Protein AF-A0A8T9CEF3-F1 (afdb_monomer_lite)

Radius of gyration: 19.03 Å; chains: 1; bounding box: 67×40×54 Å

Sequence (267 aa):
MAIDPEIKPKRTAAFYQQLLQGSLGLPLTSDTSVEVPCQYPDAILVSIDFENGDKIEQCMKSGNMEKKLKIQAGVSILDTRDLSSSSSPPQETLKTYNIVLGHSSYKKHSERKFLFGKTEWLCGPAHLLNSIEKLVDRTRNIILVGHGLIKDHRVLKALGFDFKTSISGILDTQQMAYAILGKPEDRGSLRLKGVLEKLDCTFEGYHSAGNDANFTLRALLLLAVEDYSGHEESLDDGMKKRLENIKALGRSQLPIPVADVCDTELN

pLDDT: mean 85.22, std 15.97, range [29.39, 98.44]

Structure (mmCIF, N/CA/C/O backbone):
data_AF-A0A8T9CEF3-F1
#
_entry.id   AF-A0A8T9CEF3-F1
#
loop_
_atom_site.group_PDB
_atom_site.id
_atom_site.type_symbol
_atom_site.label_atom_id
_atom_site.label_alt_id
_atom_site.label_comp_id
_atom_site.label_asym_id
_atom_site.label_entity_id
_atom_site.label_seq_id
_atom_site.pdbx_PDB_ins_code
_atom_site.Cartn_x
_atom_site.Cartn_y
_atom_site.Cartn_z
_atom_site.occupancy
_atom_site.B_iso_or_equiv
_atom_site.auth_seq_id
_atom_site.auth_comp_id
_atom_site.auth_asym_id
_atom_site.auth_atom_id
_atom_site.pdbx_PDB_model_num
ATOM 1 N N . MET A 1 1 ? 18.877 -14.787 8.907 1.00 32.38 1 MET A N 1
ATOM 2 C CA . MET A 1 1 ? 19.585 -13.745 9.684 1.00 32.38 1 MET A CA 1
ATOM 3 C C . MET A 1 1 ? 18.615 -12.594 9.892 1.00 32.38 1 MET A C 1
ATOM 5 O O . MET A 1 1 ? 18.231 -11.972 8.913 1.00 32.38 1 MET A O 1
ATOM 9 N N . ALA A 1 2 ? 18.133 -12.380 11.117 1.00 30.47 2 ALA A N 1
ATOM 10 C CA . ALA A 1 2 ? 17.244 -11.258 11.412 1.00 30.47 2 ALA A CA 1
ATOM 11 C C . ALA A 1 2 ? 18.064 -9.960 11.411 1.00 30.47 2 ALA A C 1
ATOM 13 O O . ALA A 1 2 ? 19.081 -9.877 12.095 1.00 30.47 2 ALA A O 1
ATOM 14 N N . ILE A 1 3 ? 17.649 -8.981 10.609 1.00 33.06 3 ILE A N 1
ATOM 15 C CA . ILE A 1 3 ? 18.317 -7.681 10.511 1.00 33.06 3 ILE A CA 1
ATOM 16 C C . ILE A 1 3 ? 17.943 -6.856 11.746 1.00 33.06 3 ILE A C 1
ATOM 18 O O . ILE A 1 3 ? 16.769 -6.552 11.963 1.00 33.06 3 ILE A O 1
ATOM 22 N N . ASP A 1 4 ? 18.954 -6.498 12.535 1.00 29.39 4 ASP A N 1
ATOM 23 C CA . ASP A 1 4 ? 18.866 -5.542 13.636 1.00 29.39 4 ASP A CA 1
ATOM 24 C C . ASP A 1 4 ? 18.391 -4.166 13.108 1.00 29.39 4 ASP A C 1
ATOM 26 O O . ASP A 1 4 ? 18.995 -3.617 12.178 1.00 29.39 4 ASP A O 1
ATOM 30 N N . PRO A 1 5 ? 17.280 -3.605 13.618 1.00 39.94 5 PRO A N 1
ATOM 31 C CA . PRO A 1 5 ? 16.758 -2.324 13.158 1.00 39.94 5 PRO A CA 1
ATOM 32 C C . PRO A 1 5 ? 17.577 -1.100 13.606 1.00 39.94 5 PRO A C 1
ATOM 34 O O . PRO A 1 5 ? 17.302 -0.018 13.084 1.00 39.94 5 PRO A O 1
ATOM 37 N N . GLU A 1 6 ? 18.552 -1.226 14.515 1.00 34.50 6 GLU A N 1
ATOM 38 C CA . GLU A 1 6 ? 19.233 -0.061 15.114 1.00 34.50 6 GLU A CA 1
ATOM 39 C C . GLU A 1 6 ? 20.546 0.375 14.444 1.00 34.50 6 GLU A C 1
ATOM 41 O O . GLU A 1 6 ? 21.055 1.451 14.756 1.00 34.50 6 GLU A O 1
ATOM 46 N N . ILE A 1 7 ? 21.044 -0.344 13.434 1.00 37.94 7 ILE A N 1
ATOM 47 C CA . ILE A 1 7 ? 22.148 0.138 12.585 1.00 37.94 7 ILE A CA 1
ATOM 48 C C . ILE A 1 7 ? 21.800 -0.129 11.120 1.00 37.94 7 ILE A C 1
ATOM 50 O O . ILE A 1 7 ? 22.157 -1.157 10.551 1.00 37.94 7 ILE A O 1
ATOM 54 N N . LYS A 1 8 ? 21.088 0.805 10.478 1.00 41.56 8 LYS A N 1
ATOM 55 C CA . LYS A 1 8 ? 20.918 0.793 9.018 1.00 41.56 8 LYS A CA 1
ATOM 56 C C . LYS A 1 8 ? 21.721 1.940 8.403 1.00 41.56 8 LYS A C 1
ATOM 58 O O . LYS A 1 8 ? 21.465 3.091 8.763 1.00 41.56 8 LYS A O 1
ATOM 63 N N . PRO A 1 9 ? 22.654 1.682 7.463 1.00 41.19 9 PRO A N 1
ATOM 64 C CA . PRO A 1 9 ? 23.162 2.747 6.605 1.00 41.19 9 PRO A CA 1
ATOM 65 C C . PRO A 1 9 ? 21.972 3.463 5.953 1.00 41.19 9 PRO A C 1
ATOM 67 O O . PRO A 1 9 ? 20.940 2.836 5.691 1.00 41.19 9 PRO A O 1
ATOM 70 N N . LYS A 1 10 ? 22.088 4.779 5.724 1.00 52.09 10 LYS A N 1
ATOM 71 C CA . LYS A 1 10 ? 21.055 5.551 5.017 1.00 52.09 10 LYS A CA 1
ATOM 72 C C . LYS A 1 10 ? 20.740 4.832 3.704 1.00 52.09 10 LYS A C 1
ATOM 74 O O . LYS A 1 10 ? 21.577 4.801 2.806 1.00 52.09 10 LYS A O 1
ATOM 79 N N . ARG A 1 11 ? 19.555 4.224 3.620 1.00 69.44 11 ARG A N 1
ATOM 80 C CA . ARG A 1 11 ? 19.082 3.560 2.402 1.00 69.44 11 ARG A CA 1
ATOM 81 C C . ARG A 1 11 ? 19.006 4.610 1.298 1.00 69.44 11 ARG A C 1
ATOM 83 O O . ARG A 1 11 ? 18.448 5.685 1.511 1.00 69.44 11 ARG A O 1
ATOM 90 N N . THR A 1 12 ? 19.625 4.320 0.163 1.00 77.31 12 THR A N 1
ATOM 91 C CA . THR A 1 12 ? 19.671 5.217 -0.995 1.00 77.31 12 THR A CA 1
ATOM 92 C C . THR A 1 12 ? 18.391 5.086 -1.821 1.00 77.31 12 THR A C 1
ATOM 94 O O . THR A 1 12 ? 17.648 4.118 -1.669 1.00 77.31 12 THR A O 1
ATOM 97 N N . ALA A 1 13 ? 18.134 6.038 -2.722 1.00 78.94 13 ALA A N 1
ATOM 98 C CA . ALA A 1 13 ? 17.066 5.913 -3.720 1.00 78.94 13 ALA A CA 1
ATOM 99 C C . ALA A 1 13 ? 17.174 4.590 -4.505 1.00 78.94 13 ALA A C 1
ATOM 101 O O . ALA A 1 13 ? 16.193 3.859 -4.606 1.00 78.94 13 ALA A O 1
ATOM 102 N N . ALA A 1 14 ? 18.399 4.233 -4.913 1.00 81.94 14 ALA A N 1
ATOM 103 C CA . ALA A 1 14 ? 18.703 2.984 -5.608 1.00 81.94 14 ALA A CA 1
ATOM 104 C C . ALA A 1 14 ? 18.261 1.736 -4.823 1.00 81.94 14 ALA A C 1
ATOM 106 O O . ALA A 1 14 ? 17.690 0.819 -5.404 1.00 81.94 14 ALA A O 1
ATOM 107 N N . PHE A 1 15 ? 18.443 1.717 -3.495 1.00 83.56 15 PHE A N 1
ATOM 108 C CA . PHE A 1 15 ? 17.969 0.607 -2.659 1.00 83.56 15 PHE A CA 1
ATOM 109 C C . PHE A 1 15 ? 16.446 0.423 -2.759 1.00 83.56 15 PHE A C 1
ATOM 111 O O . PHE A 1 15 ? 15.962 -0.701 -2.872 1.00 83.56 15 PHE A O 1
ATOM 118 N N . TYR A 1 16 ? 15.678 1.516 -2.693 1.00 85.12 16 TYR A N 1
ATOM 119 C CA . TYR A 1 16 ? 14.215 1.445 -2.753 1.00 85.12 16 TYR A CA 1
ATOM 120 C C . TYR A 1 16 ? 13.710 1.081 -4.150 1.00 85.12 16 TYR A C 1
ATOM 122 O O . TYR A 1 16 ? 12.765 0.302 -4.251 1.00 85.12 16 TYR A O 1
ATOM 130 N N . GLN A 1 17 ? 14.356 1.591 -5.203 1.00 87.69 17 GLN A N 1
ATOM 131 C CA . GLN A 1 17 ? 14.066 1.206 -6.587 1.00 87.69 17 GLN A CA 1
ATOM 132 C C . GLN A 1 17 ? 14.286 -0.296 -6.786 1.00 87.69 17 GLN A C 1
ATOM 134 O O . GLN A 1 17 ? 13.362 -0.993 -7.183 1.00 87.69 17 GLN A O 1
ATOM 139 N N . GLN A 1 18 ? 15.442 -0.832 -6.388 1.00 87.25 18 GLN A N 1
ATOM 140 C CA . GLN A 1 18 ? 15.726 -2.268 -6.515 1.00 87.25 18 GLN A CA 1
ATOM 141 C C . GLN A 1 18 ? 14.763 -3.139 -5.713 1.00 87.25 18 GLN A C 1
ATOM 143 O O . GLN A 1 18 ? 14.333 -4.186 -6.193 1.00 87.25 18 GLN A O 1
ATOM 148 N N . LEU A 1 19 ? 14.402 -2.716 -4.496 1.00 89.62 19 LEU A N 1
ATOM 149 C CA . LEU A 1 19 ? 13.419 -3.436 -3.694 1.00 89.62 19 LEU A CA 1
ATOM 150 C C . LEU A 1 19 ? 12.046 -3.450 -4.381 1.00 89.62 19 LEU A C 1
ATOM 152 O O . LEU A 1 19 ? 11.404 -4.497 -4.409 1.00 89.62 19 LEU A O 1
ATOM 156 N N . LEU A 1 20 ? 11.610 -2.320 -4.947 1.00 91.69 20 LEU A N 1
ATOM 157 C CA . LEU A 1 20 ? 10.361 -2.240 -5.704 1.00 91.69 20 LEU A CA 1
ATOM 158 C C . LEU A 1 20 ? 10.406 -3.149 -6.936 1.00 91.69 20 LEU A C 1
ATOM 160 O O . LEU A 1 20 ? 9.556 -4.029 -7.061 1.00 91.69 20 LEU A O 1
ATOM 164 N N . GLN A 1 21 ? 11.419 -2.987 -7.786 1.00 91.31 21 GLN A N 1
ATOM 165 C CA . GLN A 1 21 ? 11.606 -3.762 -9.014 1.00 91.31 21 GLN A CA 1
ATOM 1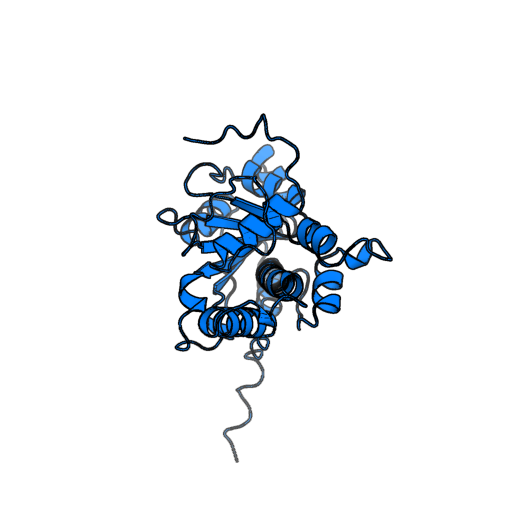66 C C . GLN A 1 21 ? 11.647 -5.266 -8.715 1.00 91.31 21 GLN A C 1
ATOM 168 O O . GLN A 1 21 ? 10.846 -6.029 -9.254 1.00 91.31 21 GLN A O 1
ATOM 173 N N . GLY A 1 22 ? 12.485 -5.682 -7.760 1.00 90.19 22 GLY A N 1
ATOM 174 C CA . GLY A 1 22 ? 12.599 -7.076 -7.335 1.00 90.19 22 GLY A CA 1
ATOM 175 C C . GLY A 1 22 ? 11.304 -7.637 -6.744 1.00 90.19 22 GLY A C 1
ATOM 176 O O . GLY A 1 22 ? 10.925 -8.758 -7.074 1.00 90.19 22 GLY A O 1
ATOM 177 N N . SER A 1 23 ? 10.583 -6.859 -5.926 1.00 92.25 23 SER A N 1
ATOM 178 C CA . SER A 1 23 ? 9.296 -7.294 -5.357 1.00 92.25 23 SER A CA 1
ATOM 179 C C . SER A 1 23 ? 8.204 -7.453 -6.413 1.00 92.25 23 SER A C 1
ATOM 181 O O . SER A 1 23 ? 7.333 -8.306 -6.275 1.00 92.25 23 SER A O 1
ATOM 183 N N . LEU A 1 24 ? 8.265 -6.663 -7.485 1.00 92.94 24 LEU A N 1
ATOM 184 C CA . LEU A 1 24 ? 7.347 -6.754 -8.611 1.00 92.94 24 LEU A CA 1
ATOM 185 C C . LEU A 1 24 ? 7.803 -7.771 -9.654 1.00 92.94 24 LEU A C 1
ATOM 187 O O . LEU A 1 24 ? 7.051 -8.004 -10.593 1.00 92.94 24 LEU A O 1
ATOM 191 N N . GLY A 1 25 ? 8.969 -8.406 -9.510 1.00 90.62 25 GLY A N 1
ATOM 192 C CA . GLY A 1 25 ? 9.518 -9.321 -10.513 1.00 90.62 25 GLY A CA 1
ATOM 193 C C . GLY A 1 25 ? 9.890 -8.622 -11.824 1.00 90.62 25 GLY A C 1
ATOM 194 O O . GLY A 1 25 ? 9.696 -9.199 -12.890 1.00 90.62 25 GLY A O 1
ATOM 195 N N . LEU A 1 26 ? 10.351 -7.372 -11.747 1.00 89.75 26 LEU A N 1
ATOM 196 C CA . LEU A 1 26 ? 10.869 -6.593 -12.872 1.00 89.75 26 LEU A CA 1
ATOM 197 C C . LEU A 1 26 ? 12.414 -6.583 -12.846 1.00 89.75 26 LEU A C 1
ATOM 199 O O . LEU A 1 26 ? 13.006 -6.663 -11.763 1.00 89.75 26 LEU A O 1
ATOM 203 N N . PRO A 1 27 ? 13.091 -6.494 -14.007 1.00 88.56 27 PRO A N 1
ATOM 204 C CA . PRO A 1 27 ? 14.553 -6.512 -14.080 1.00 88.56 27 PRO A CA 1
ATOM 205 C C . PRO A 1 27 ? 15.154 -5.199 -13.579 1.00 88.56 27 PRO A C 1
ATOM 207 O O . PRO A 1 27 ? 14.594 -4.137 -13.816 1.00 88.56 27 PRO A O 1
ATOM 210 N N . LEU A 1 28 ? 16.316 -5.240 -12.931 1.00 86.00 28 LEU A N 1
ATOM 211 C CA . LEU A 1 28 ? 16.925 -4.026 -12.385 1.00 86.00 28 LEU A CA 1
ATOM 212 C C . LEU A 1 28 ? 17.284 -3.021 -13.493 1.00 86.00 28 LEU A C 1
ATOM 214 O O . LEU A 1 28 ? 17.913 -3.393 -14.480 1.00 86.00 28 LEU A O 1
ATOM 218 N N . THR A 1 29 ? 16.926 -1.745 -13.320 1.00 77.12 29 THR A N 1
ATOM 219 C CA . THR A 1 29 ? 17.253 -0.679 -14.296 1.00 77.12 29 THR A CA 1
ATOM 220 C C . THR A 1 29 ? 18.658 -0.100 -14.124 1.00 77.12 29 THR A C 1
ATOM 222 O O . THR A 1 29 ? 19.129 0.637 -14.986 1.00 77.12 29 THR A O 1
ATOM 225 N N . SER A 1 30 ? 19.348 -0.413 -13.022 1.00 67.88 30 SER A N 1
ATOM 226 C CA . SER A 1 30 ? 20.682 0.114 -12.722 1.00 67.88 30 SER A CA 1
ATOM 227 C C . SER A 1 30 ? 21.675 -0.992 -12.367 1.00 67.88 30 SER A C 1
ATOM 229 O O . SER A 1 30 ? 21.434 -1.795 -11.464 1.00 67.88 30 SER A O 1
ATOM 231 N N . ASP A 1 31 ? 22.830 -0.979 -13.039 1.00 58.09 31 ASP A N 1
ATOM 232 C CA . ASP A 1 31 ? 24.019 -1.743 -12.651 1.00 58.09 31 ASP A CA 1
ATOM 233 C C . ASP A 1 31 ? 24.582 -1.129 -11.371 1.00 58.09 31 ASP A C 1
ATOM 235 O O . ASP A 1 31 ? 25.357 -0.170 -11.384 1.00 58.09 31 ASP A O 1
ATOM 239 N N . THR A 1 32 ? 24.157 -1.635 -10.223 1.00 55.62 32 THR A N 1
ATOM 240 C CA . THR A 1 32 ? 24.739 -1.218 -8.951 1.00 55.62 32 THR A CA 1
ATOM 241 C C . THR A 1 32 ? 25.189 -2.442 -8.185 1.00 55.62 32 THR A C 1
ATOM 243 O O . THR A 1 32 ? 24.462 -3.416 -8.030 1.00 55.62 32 THR A O 1
ATOM 246 N N . SER A 1 33 ? 26.408 -2.370 -7.657 1.00 52.97 33 SER A N 1
ATOM 247 C CA . SER A 1 33 ? 27.037 -3.397 -6.823 1.00 52.97 33 SER A CA 1
ATOM 248 C C . SER A 1 33 ? 26.385 -3.546 -5.441 1.00 52.97 33 SER A C 1
ATOM 250 O O . SER A 1 33 ? 26.994 -4.098 -4.525 1.00 52.97 33 SER A O 1
ATOM 252 N N . VAL A 1 34 ? 25.197 -2.969 -5.238 1.00 55.59 34 VAL A N 1
ATOM 253 C CA . VAL A 1 34 ? 24.447 -3.100 -3.996 1.00 55.59 34 VAL A CA 1
ATOM 254 C C . VAL A 1 34 ? 23.631 -4.372 -4.133 1.00 55.59 34 VAL A C 1
ATOM 256 O O . VAL A 1 34 ? 22.634 -4.398 -4.843 1.00 55.59 34 VAL A O 1
ATOM 259 N N . GLU A 1 35 ? 24.064 -5.435 -3.460 1.00 50.53 35 GLU A N 1
ATOM 260 C CA . GLU A 1 35 ? 23.281 -6.661 -3.315 1.00 50.53 35 GLU A CA 1
ATOM 261 C C . GLU A 1 35 ? 22.019 -6.364 -2.488 1.00 50.53 35 GLU A C 1
ATOM 263 O O . GLU A 1 35 ? 21.952 -6.601 -1.280 1.00 50.53 35 GLU A O 1
ATOM 268 N N . VAL A 1 36 ? 20.990 -5.802 -3.119 1.00 56.16 36 VAL A N 1
ATOM 269 C CA . VAL A 1 36 ? 19.628 -5.963 -2.618 1.00 56.16 36 VAL A CA 1
ATOM 270 C C . VAL A 1 36 ? 19.205 -7.372 -3.006 1.00 56.16 36 VAL A C 1
ATOM 272 O O . VAL A 1 36 ? 19.451 -7.783 -4.141 1.00 56.16 36 VAL A O 1
ATOM 275 N N . PRO A 1 37 ? 18.5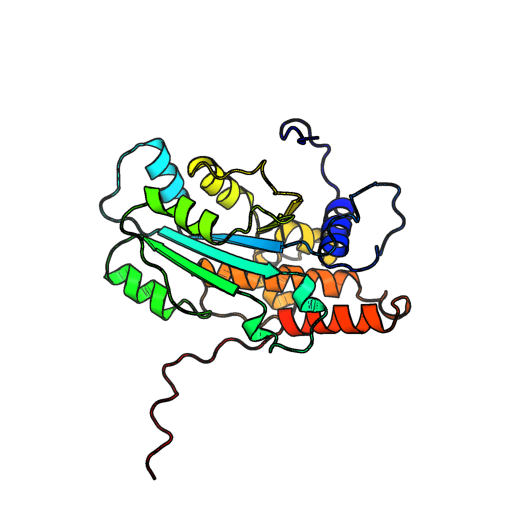74 -8.143 -2.107 1.00 51.69 37 PRO A N 1
ATOM 276 C CA . PRO A 1 37 ? 18.010 -9.416 -2.495 1.00 51.69 37 PRO A CA 1
ATOM 277 C C . PRO A 1 37 ? 16.983 -9.173 -3.607 1.00 51.69 37 PRO A C 1
ATOM 279 O O . PRO A 1 37 ? 15.835 -8.826 -3.343 1.00 51.69 37 PRO A O 1
ATOM 282 N N . CYS A 1 38 ? 17.363 -9.449 -4.852 1.00 52.03 38 CYS A N 1
ATOM 283 C CA . CYS A 1 38 ? 16.482 -9.757 -5.980 1.00 52.03 38 CYS A CA 1
ATOM 284 C C . CYS A 1 38 ? 15.650 -11.041 -5.724 1.00 52.03 38 CYS A C 1
ATOM 286 O O . CYS A 1 38 ? 15.201 -11.709 -6.646 1.00 52.03 38 CYS A O 1
ATOM 288 N N . GLN A 1 39 ? 15.468 -11.403 -4.448 1.00 62.25 39 GLN A N 1
ATOM 289 C CA . GLN A 1 39 ? 15.063 -12.703 -3.920 1.00 62.25 39 GLN A CA 1
ATOM 290 C C . GLN A 1 39 ? 13.619 -12.700 -3.416 1.00 62.25 39 GLN A C 1
ATOM 292 O O . GLN A 1 39 ? 13.203 -13.640 -2.741 1.00 62.25 39 GLN A O 1
ATOM 297 N N . TYR A 1 40 ? 12.844 -11.661 -3.735 1.00 71.81 40 TYR A N 1
ATOM 298 C CA . TYR A 1 40 ? 11.416 -11.629 -3.428 1.00 71.81 40 TYR A CA 1
ATOM 299 C C . TYR A 1 40 ? 10.515 -11.647 -4.673 1.00 71.81 40 TYR A C 1
ATOM 301 O O . TYR A 1 40 ? 9.484 -10.967 -4.637 1.00 71.81 40 TYR A O 1
ATOM 309 N N . PRO A 1 41 ? 10.833 -12.412 -5.751 1.00 67.75 41 PRO A N 1
ATOM 310 C CA . PRO A 1 41 ? 9.774 -12.758 -6.684 1.00 67.75 41 PRO A CA 1
ATOM 311 C C . PRO A 1 41 ? 8.698 -13.479 -5.861 1.00 67.75 41 PRO A C 1
ATOM 313 O O . PRO A 1 41 ? 9.012 -14.267 -4.967 1.00 67.75 41 PRO A O 1
ATOM 316 N N . ASP A 1 42 ? 7.438 -13.128 -6.084 1.00 85.19 42 ASP A N 1
ATOM 317 C CA . ASP A 1 42 ? 6.293 -13.613 -5.308 1.00 85.19 42 ASP A CA 1
ATOM 318 C C . ASP A 1 42 ? 6.183 -13.025 -3.889 1.00 85.19 42 ASP A C 1
ATOM 320 O O . ASP A 1 42 ? 5.701 -13.685 -2.960 1.00 85.19 42 ASP A O 1
ATOM 324 N N . ALA A 1 43 ? 6.596 -11.773 -3.688 1.00 92.88 43 ALA A N 1
ATOM 325 C CA . ALA A 1 43 ? 6.249 -11.032 -2.479 1.00 92.88 43 ALA A CA 1
ATOM 326 C C . ALA A 1 43 ? 4.742 -10.725 -2.399 1.00 92.88 43 ALA A C 1
ATOM 328 O O . ALA A 1 43 ? 4.042 -10.649 -3.414 1.00 92.88 43 ALA A O 1
ATOM 329 N N . ILE A 1 44 ? 4.261 -10.464 -1.186 1.00 95.81 44 ILE A N 1
ATOM 330 C CA . ILE A 1 44 ? 2.981 -9.795 -0.953 1.00 95.81 44 ILE A CA 1
ATOM 331 C C . ILE A 1 44 ? 3.273 -8.344 -0.576 1.00 95.81 44 ILE A C 1
ATOM 333 O O . ILE A 1 44 ? 4.002 -8.079 0.384 1.00 95.81 44 ILE A O 1
ATOM 337 N N . LEU A 1 45 ? 2.698 -7.400 -1.317 1.00 97.62 45 LEU A N 1
ATOM 338 C CA . LEU A 1 45 ? 2.746 -5.988 -0.951 1.00 97.62 45 LEU A CA 1
ATOM 339 C C . LEU A 1 45 ? 1.561 -5.689 -0.038 1.00 97.62 45 LEU A C 1
ATOM 341 O O . LEU A 1 45 ? 0.415 -5.950 -0.407 1.00 97.62 45 LEU A O 1
ATOM 345 N N . VAL A 1 46 ? 1.831 -5.139 1.142 1.00 98.06 46 VAL A N 1
ATOM 346 C CA . VAL A 1 46 ? 0.804 -4.806 2.134 1.00 98.06 46 VAL A CA 1
ATOM 347 C C . VAL A 1 46 ? 0.919 -3.330 2.473 1.00 98.06 46 VAL A C 1
ATOM 349 O O . VAL A 1 46 ? 1.876 -2.915 3.126 1.00 98.06 46 VAL A O 1
ATOM 352 N N . SER A 1 47 ? -0.060 -2.534 2.049 1.00 98.31 47 SER A N 1
ATOM 353 C CA . SER A 1 47 ? -0.188 -1.153 2.498 1.00 98.31 47 SER A CA 1
ATOM 354 C C . SER A 1 47 ? -1.096 -1.045 3.706 1.00 98.31 47 SER A C 1
ATOM 356 O O . SER A 1 47 ? -2.172 -1.640 3.719 1.00 98.31 47 SER A O 1
ATOM 358 N N . ILE A 1 48 ? -0.650 -0.291 4.710 1.00 97.62 48 ILE A N 1
ATOM 359 C CA . ILE A 1 48 ? -1.419 -0.001 5.918 1.00 97.62 48 ILE A CA 1
ATOM 360 C C . ILE A 1 48 ? -1.428 1.509 6.128 1.00 97.62 48 ILE A C 1
ATOM 362 O O . ILE A 1 48 ? -0.366 2.130 6.137 1.00 97.62 48 ILE A O 1
ATOM 366 N N . ASP A 1 49 ? -2.615 2.069 6.330 1.00 97.44 49 ASP A N 1
ATOM 367 C CA . ASP A 1 49 ? -2.826 3.486 6.629 1.00 97.44 49 ASP A CA 1
ATOM 368 C C . ASP A 1 49 ? -3.741 3.631 7.852 1.00 97.44 49 ASP A C 1
ATOM 370 O O . ASP A 1 49 ? -4.584 2.760 8.110 1.00 97.44 49 ASP A O 1
ATOM 374 N N . PHE A 1 50 ? -3.573 4.706 8.626 1.00 96.19 50 PHE A N 1
ATOM 375 C CA . PHE A 1 50 ? -4.412 4.989 9.786 1.00 96.19 50 PHE A CA 1
ATOM 376 C C . PHE A 1 50 ? -4.979 6.404 9.772 1.00 96.19 50 PHE A C 1
ATOM 378 O O . PHE A 1 50 ? -4.264 7.405 9.774 1.00 96.19 50 PHE A O 1
ATOM 385 N N . GLU A 1 51 ? -6.284 6.485 9.999 1.00 94.69 51 GLU A N 1
ATOM 386 C CA . GLU A 1 51 ? -6.966 7.731 10.318 1.00 94.69 51 GLU A CA 1
ATOM 387 C C . GLU A 1 51 ? -7.104 7.884 11.838 1.00 94.69 51 GLU A C 1
ATOM 389 O O . GLU A 1 51 ? -7.619 7.001 12.535 1.00 94.69 51 GLU A O 1
ATOM 394 N N . ASN A 1 52 ? -6.686 9.045 12.358 1.00 92.19 52 ASN A N 1
ATOM 395 C CA . ASN A 1 52 ? -6.576 9.346 13.797 1.00 92.19 52 ASN A CA 1
ATOM 396 C C . ASN A 1 52 ? -5.639 8.388 14.571 1.00 92.19 52 ASN A C 1
ATOM 398 O O . ASN A 1 52 ? -5.931 7.988 15.704 1.00 92.19 52 ASN A O 1
ATOM 402 N N . GLY A 1 53 ? -4.512 8.001 13.966 1.00 88.56 53 GLY A N 1
ATOM 403 C CA . GLY A 1 53 ? -3.540 7.085 14.575 1.00 88.56 53 GLY A CA 1
ATOM 404 C C . GLY A 1 53 ? -2.941 7.564 15.907 1.00 88.56 53 GLY A C 1
ATOM 405 O O . GLY A 1 53 ? -2.634 6.759 16.784 1.00 88.56 53 GLY A O 1
ATOM 406 N N . ASP A 1 54 ? -2.857 8.874 16.120 1.00 89.94 54 ASP A N 1
ATOM 407 C CA . ASP A 1 54 ? -2.443 9.490 17.384 1.00 89.94 54 ASP A CA 1
ATOM 408 C C . ASP A 1 54 ? -3.323 9.058 18.570 1.00 89.94 54 ASP A C 1
ATOM 410 O O . ASP A 1 54 ? -2.810 8.773 19.656 1.00 89.94 54 ASP A O 1
ATOM 414 N N . LYS A 1 55 ? -4.634 8.910 18.345 1.00 88.81 55 LYS A N 1
ATOM 415 C CA . LYS A 1 55 ? -5.566 8.407 19.365 1.00 88.81 55 LYS A CA 1
ATOM 416 C C . LYS A 1 55 ? -5.330 6.935 19.676 1.00 88.81 55 LYS A C 1
ATOM 418 O O . LYS A 1 55 ? -5.458 6.533 20.828 1.00 88.81 55 LYS A O 1
ATOM 423 N N . ILE A 1 56 ? -4.952 6.137 18.674 1.00 86.81 56 ILE A N 1
ATOM 424 C CA . ILE A 1 56 ? -4.579 4.728 18.868 1.00 86.81 56 ILE A CA 1
ATOM 425 C C . ILE A 1 56 ? -3.355 4.653 19.780 1.00 86.81 56 ILE A C 1
ATOM 427 O O . ILE A 1 56 ? -3.380 3.949 20.791 1.00 86.81 56 ILE A O 1
ATOM 431 N N . GLU A 1 57 ? -2.309 5.422 19.463 1.00 87.81 57 GLU A N 1
ATOM 432 C CA . GLU A 1 57 ? -1.095 5.474 20.277 1.00 87.81 57 GLU A CA 1
ATOM 433 C C . GLU A 1 57 ? -1.395 5.889 21.724 1.00 87.81 57 GLU A C 1
ATOM 435 O O . GLU A 1 57 ? -0.861 5.295 22.664 1.00 87.81 57 GLU A O 1
ATOM 440 N N . GLN A 1 58 ? -2.243 6.901 21.920 1.00 87.25 58 GLN A N 1
ATOM 441 C CA . GLN A 1 58 ? -2.622 7.375 23.249 1.00 87.25 58 GLN A CA 1
ATOM 442 C C . GLN A 1 58 ? -3.428 6.329 24.031 1.00 87.25 58 GLN A C 1
ATOM 444 O O . GLN A 1 58 ? -3.162 6.121 25.220 1.00 87.25 58 GLN A O 1
ATOM 449 N N . CYS A 1 59 ? -4.378 5.648 23.385 1.00 85.00 59 CYS A N 1
ATOM 450 C CA . CYS A 1 59 ? -5.155 4.581 24.013 1.00 85.00 59 CYS A CA 1
ATOM 451 C C . CYS A 1 59 ? -4.264 3.423 24.465 1.00 85.00 59 CYS A C 1
ATOM 453 O O . CYS A 1 59 ? -4.403 2.965 25.598 1.00 85.00 59 CYS A O 1
ATOM 455 N N . MET A 1 60 ? -3.311 3.000 23.629 1.00 84.12 60 MET A N 1
ATOM 456 C CA . MET A 1 60 ? -2.398 1.910 23.986 1.00 84.12 60 MET A CA 1
ATOM 457 C C . MET A 1 60 ? -1.422 2.295 25.105 1.00 84.12 60 MET A C 1
ATOM 459 O O . MET A 1 60 ? -1.100 1.458 25.943 1.00 84.12 60 MET A O 1
ATOM 463 N N . LYS A 1 61 ? -0.983 3.560 25.175 1.00 84.06 61 LYS A N 1
ATOM 464 C CA . LYS A 1 61 ? -0.064 4.032 26.230 1.00 84.06 61 LYS A CA 1
ATOM 465 C C . LYS A 1 61 ? -0.749 4.263 27.578 1.00 84.06 61 LYS A C 1
ATOM 467 O O . LYS A 1 61 ? -0.151 4.002 28.614 1.00 84.06 61 LYS A O 1
ATOM 472 N N . SER A 1 62 ? -1.965 4.808 27.574 1.00 82.25 62 SER A N 1
ATOM 473 C CA . SER A 1 62 ? -2.646 5.233 28.807 1.00 82.25 62 SER A CA 1
ATOM 474 C C . SER A 1 62 ? -3.558 4.168 29.416 1.00 82.25 62 SER A C 1
ATOM 476 O O . SER A 1 62 ? -3.976 4.329 30.560 1.00 82.25 62 SER A O 1
ATOM 478 N N . GLY A 1 63 ? -3.927 3.128 28.656 1.00 73.38 63 GLY A N 1
ATOM 479 C CA . GLY A 1 63 ? -4.941 2.143 29.054 1.00 73.38 63 GLY A CA 1
ATOM 480 C C . GLY A 1 63 ? -6.355 2.724 29.203 1.00 73.38 63 GLY A C 1
ATOM 481 O O . GLY A 1 63 ? -7.302 1.986 29.465 1.00 73.38 63 GLY A O 1
ATOM 482 N N . ASN A 1 64 ? -6.516 4.038 29.010 1.00 70.12 64 ASN A N 1
ATOM 483 C CA . ASN A 1 64 ? -7.768 4.755 29.161 1.00 70.12 64 ASN A CA 1
ATOM 484 C C . ASN A 1 64 ? -8.400 5.004 27.792 1.00 70.12 64 ASN A C 1
ATOM 486 O O . ASN A 1 64 ? -7.797 5.560 26.873 1.00 70.12 64 ASN A O 1
ATOM 490 N N . MET A 1 65 ? -9.658 4.596 27.674 1.00 66.62 65 MET A N 1
ATOM 491 C CA . MET A 1 65 ? -10.456 4.762 26.467 1.00 66.62 65 MET A CA 1
ATOM 492 C C . MET A 1 65 ? -11.177 6.104 26.507 1.00 66.62 65 MET A C 1
ATOM 494 O O . MET A 1 65 ? -12.004 6.353 27.389 1.00 66.62 65 MET A O 1
ATOM 498 N N . GLU A 1 66 ? -10.905 6.970 25.532 1.00 68.00 66 GLU A N 1
ATOM 499 C CA . GLU A 1 66 ? -11.725 8.162 25.353 1.00 68.00 66 GLU A CA 1
ATOM 500 C C . GLU A 1 66 ? -13.165 7.770 25.004 1.00 68.00 66 GLU A C 1
ATOM 502 O O . GLU A 1 66 ? -13.425 6.897 24.176 1.00 68.00 66 GLU A O 1
ATOM 507 N N . LYS A 1 67 ? -14.138 8.490 25.571 1.00 64.31 67 LYS A N 1
ATOM 508 C CA . LYS A 1 67 ? -15.566 8.249 25.307 1.00 64.31 67 LYS A CA 1
ATOM 509 C C . LYS A 1 67 ? -15.969 8.476 23.841 1.00 64.31 67 LYS A C 1
ATOM 511 O O . LYS A 1 67 ? -17.086 8.125 23.478 1.00 64.31 67 LYS A O 1
ATOM 516 N N . LYS A 1 68 ? -15.120 9.080 22.995 1.00 72.19 68 LYS A N 1
ATOM 517 C CA . LYS A 1 68 ? -15.415 9.430 21.589 1.00 72.19 68 LYS A CA 1
ATOM 518 C C . LYS A 1 68 ? -14.284 9.041 20.630 1.00 72.19 68 LYS A C 1
ATOM 520 O O . LYS A 1 68 ? -13.834 9.860 19.829 1.00 72.19 68 LYS A O 1
ATOM 525 N N . LEU A 1 69 ? -13.852 7.785 20.686 1.00 83.31 69 LEU A N 1
ATOM 526 C CA . LEU A 1 69 ? -12.889 7.269 19.719 1.00 83.31 69 LEU A CA 1
ATOM 527 C C . LEU A 1 69 ? -13.474 7.271 18.303 1.00 83.31 69 LEU A C 1
ATOM 529 O O . LEU A 1 69 ? -14.644 6.956 18.081 1.00 83.31 69 LEU A O 1
ATOM 533 N N . LYS A 1 70 ? -12.637 7.684 17.359 1.00 90.50 70 LYS A N 1
ATOM 534 C CA . LYS A 1 70 ? -12.850 7.589 15.918 1.00 90.50 70 LYS A CA 1
ATOM 535 C C . LYS A 1 70 ? -11.519 7.135 15.362 1.00 90.50 70 LYS A C 1
ATOM 537 O O . LYS A 1 70 ? -10.597 7.939 15.309 1.00 90.50 70 LYS A O 1
ATOM 542 N N . ILE A 1 71 ? -11.410 5.846 15.103 1.00 92.19 71 ILE A N 1
ATOM 543 C CA . ILE A 1 71 ? -10.194 5.186 14.653 1.00 92.19 71 ILE A CA 1
ATOM 544 C C . ILE A 1 71 ? -10.563 4.397 13.411 1.00 92.19 71 ILE A C 1
ATOM 546 O O . ILE A 1 71 ? -11.603 3.731 13.382 1.00 92.19 71 ILE A O 1
ATOM 550 N N . GLN A 1 72 ? -9.705 4.458 12.407 1.00 95.06 72 GLN A N 1
ATOM 551 C CA . GLN A 1 72 ? -9.866 3.667 11.204 1.00 95.06 72 GLN A CA 1
ATOM 552 C C . GLN A 1 72 ? -8.488 3.208 10.731 1.00 95.06 72 GLN A C 1
ATOM 554 O O . GLN A 1 72 ? -7.538 3.986 10.746 1.00 95.06 72 GLN A O 1
ATOM 559 N N . ALA A 1 73 ? -8.385 1.933 10.372 1.00 96.94 73 ALA A N 1
ATOM 560 C CA . ALA A 1 73 ? -7.203 1.334 9.775 1.00 96.94 73 ALA A CA 1
ATOM 561 C C . ALA A 1 73 ? -7.578 0.787 8.401 1.00 96.94 73 ALA A C 1
ATOM 563 O O . ALA A 1 73 ? -8.577 0.077 8.254 1.00 96.94 73 ALA A O 1
ATOM 564 N N . GLY A 1 74 ? -6.788 1.138 7.402 1.00 98.00 74 GLY A N 1
ATOM 565 C CA . GLY A 1 74 ? -6.887 0.605 6.060 1.00 98.00 74 GLY A CA 1
ATOM 566 C C . GLY A 1 74 ? -5.815 -0.429 5.835 1.00 98.00 74 GLY A C 1
ATOM 567 O O . GLY A 1 74 ? -4.681 -0.229 6.260 1.00 98.00 74 GLY A O 1
ATOM 568 N N . VAL A 1 75 ? -6.164 -1.510 5.150 1.00 98.44 75 VAL A N 1
ATOM 569 C CA . VAL A 1 75 ? -5.189 -2.494 4.684 1.00 98.44 75 VAL A CA 1
ATOM 570 C C . VAL A 1 75 ? -5.472 -2.775 3.220 1.00 98.44 75 VAL A C 1
ATOM 572 O O . VAL A 1 75 ? -6.594 -3.133 2.877 1.00 98.44 75 VAL A O 1
ATOM 575 N N . SER A 1 76 ? -4.477 -2.626 2.353 1.00 98.25 76 SER A N 1
ATOM 576 C CA . SER A 1 76 ? -4.578 -3.014 0.947 1.00 98.25 76 SER A CA 1
ATOM 577 C C . SER A 1 76 ? -3.469 -3.991 0.597 1.00 98.25 76 SER A C 1
ATOM 579 O O . SER A 1 76 ? -2.328 -3.798 1.011 1.00 98.25 76 SER A O 1
ATOM 581 N N . ILE A 1 77 ? -3.804 -5.052 -0.132 1.00 98.12 77 ILE A N 1
ATOM 582 C CA . ILE A 1 77 ? -2.930 -6.204 -0.350 1.00 98.12 77 ILE A CA 1
ATOM 583 C C . ILE A 1 77 ? -2.864 -6.535 -1.837 1.00 98.12 77 ILE A C 1
ATOM 585 O O . ILE A 1 77 ? -3.900 -6.629 -2.499 1.00 98.12 77 ILE A O 1
ATOM 589 N N . LEU A 1 78 ? -1.645 -6.760 -2.327 1.00 96.81 78 LEU A N 1
ATOM 590 C CA . LEU A 1 78 ? -1.355 -7.305 -3.651 1.00 96.81 78 LEU A CA 1
ATOM 591 C C . LEU A 1 78 ? -0.482 -8.556 -3.514 1.00 96.81 78 LEU A C 1
ATOM 593 O O . LEU A 1 78 ? 0.629 -8.464 -2.990 1.00 96.81 78 LEU A O 1
ATOM 597 N N . ASP A 1 79 ? -0.936 -9.699 -4.032 1.00 94.75 79 ASP A N 1
ATOM 598 C CA . ASP A 1 79 ? -0.045 -10.834 -4.297 1.00 94.75 79 ASP A CA 1
ATOM 599 C C . ASP A 1 79 ? 0.592 -10.634 -5.677 1.00 94.75 79 ASP A C 1
ATOM 601 O O . ASP A 1 79 ? -0.090 -10.569 -6.698 1.00 94.75 79 ASP A O 1
ATOM 605 N N . THR A 1 80 ? 1.915 -10.498 -5.725 1.00 93.88 80 THR A N 1
ATOM 606 C CA . THR A 1 80 ? 2.626 -10.142 -6.968 1.00 93.88 80 THR A CA 1
ATOM 607 C C . THR A 1 80 ? 2.622 -11.259 -8.015 1.00 93.88 80 THR A C 1
ATOM 609 O O . THR A 1 80 ? 2.945 -11.012 -9.182 1.00 93.88 80 THR A O 1
ATOM 612 N N . ARG A 1 81 ? 2.191 -12.469 -7.637 1.00 90.69 81 ARG A N 1
ATOM 613 C CA . ARG A 1 81 ? 1.916 -13.572 -8.570 1.00 90.69 81 ARG A CA 1
ATOM 614 C C . ARG A 1 81 ? 0.731 -13.271 -9.484 1.00 90.69 81 ARG A C 1
ATOM 616 O O . ARG A 1 81 ? 0.754 -13.657 -10.653 1.00 90.69 81 ARG A O 1
ATOM 623 N N . ASP A 1 82 ? -0.244 -12.509 -8.993 1.00 91.00 82 ASP A N 1
ATOM 624 C CA . ASP A 1 82 ? -1.452 -12.162 -9.746 1.00 91.00 82 ASP A CA 1
ATOM 625 C C . ASP A 1 82 ? -1.155 -11.171 -10.889 1.00 91.00 82 ASP A C 1
ATOM 627 O O . ASP A 1 82 ? -1.953 -11.011 -11.808 1.00 91.00 82 ASP A O 1
ATOM 631 N N . LEU A 1 83 ? 0.037 -10.556 -10.898 1.00 89.31 83 LEU A N 1
ATOM 632 C CA . LEU A 1 83 ? 0.515 -9.703 -11.996 1.00 89.31 83 LEU A CA 1
ATOM 633 C C . LEU A 1 83 ? 0.854 -10.496 -13.269 1.00 89.31 83 LEU A C 1
ATOM 635 O O . LEU A 1 83 ? 0.935 -9.919 -14.354 1.00 89.31 83 LEU A O 1
ATOM 639 N N . SER A 1 84 ? 1.070 -11.810 -13.149 1.00 80.81 84 SER A N 1
ATOM 640 C CA . SER A 1 84 ? 1.330 -12.701 -14.289 1.00 80.81 84 SER A CA 1
ATOM 641 C C . SER A 1 84 ? 0.042 -13.253 -14.907 1.00 80.81 84 SER A C 1
ATOM 643 O O . SER A 1 84 ? 0.040 -13.659 -16.070 1.00 80.81 84 SER A O 1
ATOM 645 N N . SER A 1 85 ? -1.047 -13.301 -14.137 1.00 68.31 85 SER A N 1
ATOM 646 C CA . SER A 1 85 ? -2.310 -13.912 -14.544 1.00 68.31 85 SER A CA 1
ATOM 647 C C . SER A 1 85 ? -3.258 -12.881 -15.146 1.00 68.31 85 SER A C 1
ATOM 649 O O . SER A 1 85 ? -3.664 -11.937 -14.481 1.00 68.31 85 SER A O 1
ATOM 651 N N . SER A 1 86 ? -3.695 -13.100 -16.384 1.00 62.78 86 SER A N 1
ATOM 652 C CA . SER A 1 86 ? -4.755 -12.306 -17.021 1.00 62.78 86 SER A CA 1
ATOM 653 C C . SER A 1 86 ? -6.169 -12.774 -16.644 1.00 62.78 86 SER A C 1
ATOM 655 O O . SER A 1 86 ? -7.112 -12.517 -17.385 1.00 62.78 86 SER A O 1
ATOM 657 N N . SER A 1 87 ? -6.321 -13.549 -15.565 1.00 66.00 87 SER A N 1
ATOM 658 C CA . SER A 1 87 ? -7.574 -14.241 -15.237 1.00 66.00 87 SER A CA 1
ATOM 659 C C . SER A 1 87 ? -8.578 -13.389 -14.465 1.00 66.00 87 SER A C 1
ATOM 661 O O . SER A 1 87 ? -9.768 -13.680 -14.538 1.00 66.00 87 SER A O 1
ATOM 663 N N . SER A 1 88 ? -8.121 -12.360 -13.748 1.00 70.75 88 SER A N 1
ATOM 664 C CA . SER A 1 88 ? -8.982 -11.494 -12.937 1.00 70.75 88 SER A CA 1
ATOM 665 C C . SER A 1 88 ? -8.952 -10.057 -13.459 1.00 70.75 88 SER A C 1
ATOM 667 O O . SER A 1 88 ? -7.889 -9.595 -13.887 1.00 70.75 88 SER A O 1
ATOM 669 N N . PRO A 1 89 ? -10.081 -9.327 -13.418 1.00 78.50 89 PRO A N 1
ATOM 670 C CA . PRO A 1 89 ? -10.086 -7.896 -13.688 1.00 78.50 89 PRO A CA 1
ATOM 671 C C . PRO A 1 89 ? -9.108 -7.174 -12.747 1.00 78.50 89 PRO A C 1
ATOM 673 O O . PRO A 1 89 ? -9.086 -7.495 -11.556 1.00 78.50 89 PRO A O 1
ATOM 676 N N . PRO A 1 90 ? -8.345 -6.168 -13.217 1.00 78.19 90 PRO A N 1
ATOM 677 C CA . PRO A 1 90 ? -7.405 -5.434 -12.367 1.00 78.19 90 PRO A CA 1
ATOM 678 C C . PRO A 1 90 ? -8.041 -4.885 -11.076 1.00 78.19 90 PRO A C 1
ATOM 680 O O . PRO A 1 90 ? -7.420 -4.869 -10.018 1.00 78.19 90 PRO A O 1
ATOM 683 N N . GLN A 1 91 ? -9.313 -4.489 -11.129 1.00 77.25 91 GLN A N 1
ATOM 684 C CA . GLN A 1 91 ? -10.073 -3.976 -9.988 1.00 77.25 91 GLN A CA 1
ATOM 685 C C . GLN A 1 91 ? -10.197 -4.985 -8.834 1.00 77.25 91 GLN A C 1
ATOM 687 O O . GLN A 1 91 ? -10.334 -4.572 -7.685 1.00 77.25 91 GLN A O 1
ATOM 692 N N . GLU A 1 92 ? -10.151 -6.285 -9.127 1.00 82.25 92 GLU A N 1
ATOM 693 C CA . GLU A 1 92 ? -10.308 -7.366 -8.145 1.00 82.25 92 GLU A CA 1
ATOM 694 C C . GLU A 1 92 ? -8.963 -7.897 -7.627 1.00 82.25 92 GLU A C 1
ATOM 696 O O . GLU A 1 92 ? -8.919 -8.612 -6.624 1.00 82.25 92 GLU A O 1
ATOM 701 N N . THR A 1 93 ? -7.858 -7.534 -8.284 1.00 91.44 93 THR A N 1
ATOM 702 C CA . THR A 1 93 ? -6.508 -7.978 -7.915 1.00 91.44 93 THR A CA 1
ATOM 703 C C . THR A 1 93 ? -6.034 -7.348 -6.601 1.00 91.44 93 THR A C 1
ATOM 705 O O . THR A 1 93 ? -5.361 -8.002 -5.804 1.00 91.44 93 THR A O 1
ATOM 708 N N . LEU A 1 94 ? -6.400 -6.088 -6.334 1.00 94.38 94 LEU A N 1
ATOM 709 C CA . LEU A 1 94 ? -6.130 -5.439 -5.048 1.00 94.38 94 LEU A CA 1
ATOM 710 C C . LEU A 1 94 ? -7.233 -5.766 -4.044 1.00 94.38 94 LEU A C 1
ATOM 712 O O . LEU A 1 94 ? -8.379 -5.347 -4.201 1.00 94.38 94 LEU A O 1
ATOM 716 N N . LYS A 1 95 ? -6.869 -6.446 -2.955 1.00 96.19 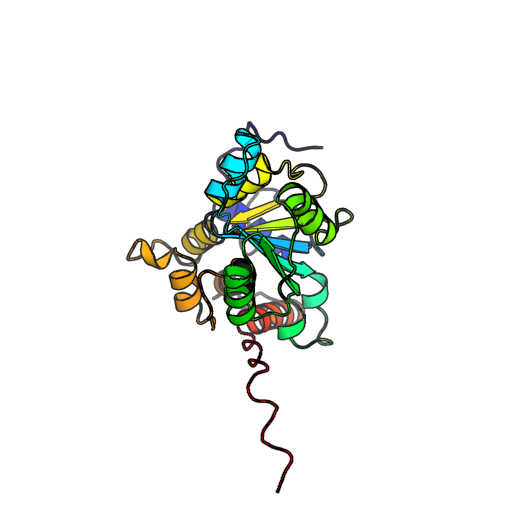95 LYS A N 1
ATOM 717 C CA . LYS A 1 95 ? -7.794 -6.712 -1.847 1.00 96.19 95 LYS A CA 1
ATOM 718 C C . LYS A 1 95 ? -7.650 -5.624 -0.802 1.00 96.19 95 LYS A C 1
ATOM 720 O O . LYS A 1 95 ? -6.596 -5.507 -0.178 1.00 96.19 95 LYS A O 1
ATOM 725 N N . THR A 1 96 ? -8.707 -4.852 -0.591 1.00 97.50 96 THR A N 1
ATOM 726 C CA . THR A 1 96 ? -8.693 -3.729 0.346 1.00 97.50 96 THR A CA 1
ATOM 727 C C . THR A 1 96 ? -9.727 -3.909 1.442 1.00 97.50 96 THR A C 1
ATOM 729 O O . THR A 1 96 ? -10.872 -4.282 1.203 1.00 97.50 96 THR A O 1
ATOM 732 N N . TYR A 1 97 ? -9.310 -3.590 2.657 1.00 97.88 97 TYR A N 1
ATOM 733 C CA . TYR A 1 97 ? -10.077 -3.719 3.877 1.00 97.88 97 TYR A CA 1
ATOM 734 C C . TYR A 1 97 ? -10.085 -2.385 4.604 1.00 97.88 97 TYR A C 1
ATOM 736 O O . TYR A 1 97 ? -9.100 -1.641 4.606 1.00 97.88 97 TYR A O 1
ATOM 744 N N . ASN A 1 98 ? -11.209 -2.102 5.248 1.00 97.75 98 ASN A N 1
ATOM 745 C CA . ASN A 1 98 ? -11.378 -0.920 6.064 1.00 97.75 98 ASN A CA 1
ATOM 746 C C . ASN A 1 98 ? -11.917 -1.324 7.428 1.00 97.75 98 ASN A C 1
ATOM 748 O O . ASN A 1 98 ? -13.042 -1.805 7.524 1.00 97.75 98 ASN A O 1
ATOM 752 N N . ILE A 1 99 ? -11.120 -1.136 8.472 1.00 97.00 99 ILE A N 1
ATOM 753 C CA . ILE A 1 99 ? -11.436 -1.550 9.836 1.00 97.00 99 ILE A CA 1
ATOM 754 C C . ILE A 1 99 ? -11.708 -0.291 10.652 1.00 97.00 99 ILE A C 1
ATOM 756 O O . ILE A 1 99 ? -10.870 0.606 10.710 1.00 97.00 99 ILE A O 1
ATOM 760 N N . VAL A 1 100 ? -12.874 -0.205 11.288 1.00 95.12 100 VAL A N 1
ATOM 761 C CA . VAL A 1 100 ? -13.324 0.998 11.998 1.00 95.12 100 VAL A CA 1
ATOM 762 C C . VAL A 1 100 ? -13.673 0.685 13.448 1.00 95.12 100 VAL A C 1
ATOM 764 O O . VAL A 1 100 ? -14.311 -0.319 13.767 1.00 95.12 100 VAL A O 1
ATOM 767 N N . LEU A 1 101 ? -13.302 1.615 14.326 1.00 91.38 101 LEU A N 1
ATOM 768 C CA . LEU A 1 101 ? -13.694 1.668 15.727 1.00 91.38 101 LEU A CA 1
ATOM 769 C C . LEU A 1 101 ? -14.239 3.067 16.048 1.00 91.38 101 LEU A C 1
ATOM 771 O O . LEU A 1 101 ? -13.587 4.083 15.795 1.00 91.38 101 LEU A O 1
ATOM 775 N N . GLY A 1 102 ? -15.422 3.140 16.657 1.00 87.75 102 GLY A N 1
ATOM 776 C CA . GLY A 1 102 ? -15.942 4.404 17.176 1.00 87.75 102 GLY A CA 1
ATOM 777 C C . GLY A 1 102 ? -17.399 4.360 17.614 1.00 87.75 102 GLY A C 1
ATOM 778 O O . GLY A 1 102 ? -17.835 3.409 18.250 1.00 87.75 102 GLY A O 1
ATOM 779 N N . HIS A 1 103 ? -18.179 5.383 17.258 1.00 85.81 103 HIS A N 1
ATOM 780 C CA . HIS A 1 103 ? -19.635 5.420 17.477 1.00 85.81 103 HIS A CA 1
ATOM 781 C C . HIS A 1 103 ? -20.418 5.056 16.210 1.00 85.81 103 HIS A C 1
ATOM 783 O O . HIS A 1 103 ? -19.898 5.158 15.099 1.00 85.81 103 HIS A O 1
ATOM 789 N N . SER A 1 104 ? -21.698 4.701 16.355 1.00 84.44 104 SER A N 1
ATOM 790 C CA . SER A 1 104 ? -22.571 4.292 15.238 1.00 84.44 104 SER A CA 1
ATOM 791 C C . SER A 1 104 ? -22.684 5.336 14.117 1.00 84.44 104 SER A C 1
ATOM 793 O O . SER A 1 104 ? -22.764 4.982 12.942 1.00 84.44 104 SER A O 1
ATOM 795 N N . SER A 1 105 ? -22.644 6.628 14.450 1.00 86.06 105 SER A N 1
ATOM 796 C CA . SER A 1 105 ? -22.635 7.712 13.460 1.00 86.06 105 SER A CA 1
ATOM 797 C C . SER A 1 105 ? -21.335 7.770 12.656 1.00 86.06 105 SER A C 1
ATOM 799 O O . SER A 1 105 ? -21.370 8.061 11.462 1.00 86.06 105 SER A O 1
ATOM 801 N N . TYR A 1 106 ? -20.200 7.453 13.287 1.00 88.31 106 TYR A N 1
ATOM 802 C CA . TYR A 1 106 ? -18.909 7.359 12.610 1.00 88.31 106 TYR A CA 1
ATOM 803 C C . TYR A 1 106 ? -18.857 6.129 11.702 1.00 88.31 106 TYR A C 1
ATOM 805 O O . TYR A 1 106 ? -18.472 6.265 10.547 1.00 88.31 106 TYR A O 1
ATOM 813 N N . LYS A 1 107 ? -19.379 4.982 12.159 1.00 87.25 107 LYS A N 1
ATOM 814 C CA . LYS A 1 107 ? -19.533 3.773 11.334 1.00 87.25 107 LYS A CA 1
ATOM 815 C C . LYS A 1 107 ? -20.253 4.069 10.013 1.00 87.25 107 LYS A C 1
ATOM 817 O O . LYS A 1 107 ? -19.688 3.850 8.949 1.00 87.25 107 LYS A O 1
ATOM 822 N N . LYS A 1 108 ? -21.446 4.676 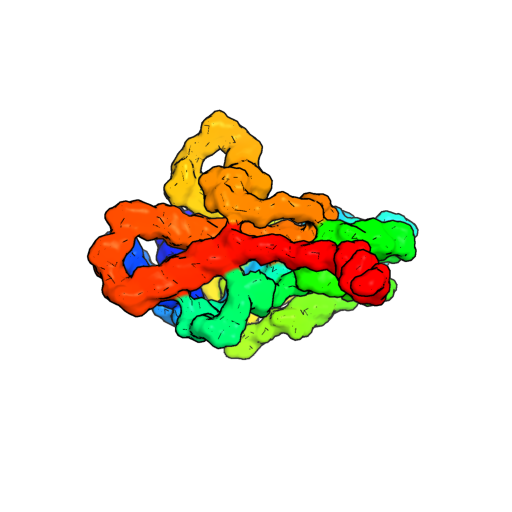10.079 1.00 88.69 108 LYS A N 1
ATOM 823 C CA . LYS A 1 108 ? -22.222 5.058 8.882 1.00 88.69 108 LYS A CA 1
ATOM 824 C C . LYS A 1 108 ? -21.491 6.054 7.979 1.00 88.69 108 LYS A C 1
ATOM 826 O O . LYS A 1 108 ? -21.796 6.152 6.794 1.00 88.69 108 LYS A O 1
ATOM 831 N N . HIS A 1 109 ? -20.622 6.893 8.540 1.00 88.94 109 HIS A N 1
ATOM 832 C CA . HIS A 1 109 ? -19.827 7.833 7.757 1.00 88.94 109 HIS A CA 1
ATOM 833 C C . HIS A 1 109 ? -18.697 7.115 7.014 1.00 88.94 109 HIS A C 1
ATOM 835 O O . HIS A 1 109 ? -18.575 7.296 5.806 1.00 88.94 109 HIS A O 1
ATOM 841 N N . SER A 1 110 ? -17.925 6.276 7.709 1.00 90.06 110 SER A N 1
ATOM 842 C CA . SER A 1 110 ? -16.831 5.509 7.108 1.00 90.06 110 SER A CA 1
ATOM 843 C C . SER A 1 110 ? -17.333 4.501 6.070 1.00 90.06 110 SER A C 1
ATOM 845 O O . SER A 1 110 ? -16.742 4.408 5.001 1.00 90.06 110 SER A O 1
ATOM 847 N N . GLU A 1 111 ? -18.461 3.825 6.321 1.00 91.12 111 GLU A N 1
ATOM 848 C CA . GLU A 1 111 ? -19.085 2.894 5.362 1.00 91.12 111 GLU A CA 1
ATOM 849 C C . GLU A 1 111 ? -19.451 3.564 4.035 1.00 91.12 111 GLU A C 1
ATOM 851 O O . GLU A 1 111 ? -19.236 2.981 2.982 1.00 91.12 111 GLU A O 1
ATOM 856 N N . ARG A 1 112 ? -19.971 4.798 4.071 1.00 90.62 112 ARG A N 1
ATOM 857 C CA . ARG A 1 112 ? -20.341 5.542 2.855 1.00 90.62 112 ARG A CA 1
ATOM 858 C C . ARG A 1 112 ? -19.142 6.061 2.067 1.00 90.62 112 ARG A C 1
ATOM 860 O O . ARG A 1 112 ? -19.286 6.357 0.890 1.00 90.62 112 ARG A O 1
ATOM 867 N N . LYS A 1 113 ? -17.996 6.246 2.725 1.00 92.88 113 LYS A N 1
ATOM 868 C CA . LYS A 1 113 ? -16.772 6.745 2.088 1.00 92.88 113 LYS A CA 1
ATOM 869 C C . LYS A 1 113 ? -15.902 5.634 1.521 1.00 92.88 113 LYS A C 1
ATOM 871 O O . LYS A 1 113 ? -15.148 5.885 0.587 1.00 92.88 113 LYS A O 1
ATOM 876 N N . PHE A 1 114 ? -15.922 4.455 2.134 1.00 95.50 114 PHE A N 1
ATOM 877 C CA . PHE A 1 114 ? -15.078 3.351 1.711 1.00 95.50 114 PHE A CA 1
ATOM 878 C C . PHE A 1 114 ? -15.547 2.802 0.360 1.00 95.50 114 PHE A C 1
ATOM 880 O O . PHE A 1 114 ? -16.702 2.413 0.220 1.00 95.50 114 PHE A O 1
ATOM 887 N N . LEU A 1 115 ? -14.647 2.788 -0.625 1.00 94.94 115 LEU A N 1
ATOM 888 C CA . LEU A 1 115 ? -14.977 2.467 -2.018 1.00 94.94 115 LEU A CA 1
ATOM 889 C C . LEU A 1 115 ? -14.792 0.982 -2.341 1.00 94.94 115 LEU A C 1
ATOM 891 O O . LEU A 1 115 ? -15.471 0.437 -3.203 1.00 94.94 115 LEU A O 1
ATOM 895 N N . PHE A 1 116 ? -13.865 0.319 -1.654 1.00 94.44 116 PHE A N 1
ATOM 896 C CA . PHE A 1 116 ? -13.320 -0.972 -2.081 1.00 94.44 116 PHE A CA 1
ATOM 897 C C . PHE A 1 116 ? -13.932 -2.173 -1.348 1.00 94.44 116 PHE A C 1
ATOM 899 O O . PHE A 1 116 ? -13.293 -3.212 -1.209 1.00 94.44 116 PHE A O 1
ATOM 906 N N . GLY A 1 117 ? -15.167 -2.038 -0.855 1.00 92.19 117 GLY A N 1
ATOM 907 C CA . GLY A 1 117 ? -15.907 -3.137 -0.240 1.00 92.19 117 GLY A CA 1
ATOM 908 C C . GLY A 1 117 ? -16.678 -2.730 1.011 1.00 92.19 117 GLY A C 1
ATOM 909 O O . GLY A 1 117 ? -17.275 -1.659 1.086 1.00 92.19 117 GLY A O 1
ATOM 910 N N . LYS A 1 118 ? -16.691 -3.617 2.010 1.00 92.62 118 LYS A N 1
ATOM 911 C CA . LYS A 1 118 ? -17.413 -3.411 3.273 1.00 92.62 118 LYS A CA 1
ATOM 912 C C . LYS A 1 118 ? -16.456 -3.008 4.388 1.00 92.62 118 LYS A C 1
ATOM 914 O O . LYS A 1 118 ? -15.342 -3.512 4.476 1.00 92.62 118 LYS A O 1
ATOM 919 N N . THR A 1 119 ? -16.919 -2.119 5.261 1.00 94.88 119 THR A N 1
ATOM 920 C CA . THR A 1 119 ? -16.184 -1.753 6.476 1.00 94.88 119 THR A CA 1
ATOM 921 C C . THR A 1 119 ? -16.385 -2.814 7.559 1.00 94.88 119 THR A C 1
ATOM 923 O O . THR A 1 119 ? -17.520 -3.144 7.908 1.00 94.88 119 THR A O 1
ATOM 926 N N . GLU A 1 120 ? -15.289 -3.321 8.119 1.00 95.38 120 GLU A N 1
ATOM 927 C CA . GLU A 1 120 ? -15.288 -4.143 9.325 1.00 95.38 120 GLU A CA 1
ATOM 928 C C . GLU A 1 120 ? -15.405 -3.255 10.566 1.00 95.38 120 GLU A C 1
ATOM 930 O O . GLU A 1 120 ? -14.772 -2.204 10.677 1.00 95.38 120 GLU A O 1
ATOM 935 N N . TRP A 1 121 ? -16.221 -3.687 11.521 1.00 93.94 121 TRP A N 1
ATOM 936 C CA . TRP A 1 121 ? -16.452 -2.965 12.761 1.00 93.94 121 TRP A CA 1
ATOM 937 C C . TRP A 1 121 ? -15.878 -3.708 13.959 1.00 93.94 121 TRP A C 1
ATOM 939 O O . TRP A 1 121 ? -16.218 -4.870 14.185 1.00 93.94 121 TRP A O 1
ATOM 949 N N . LEU A 1 122 ? -15.102 -3.003 14.782 1.00 91.19 122 LEU A N 1
ATOM 950 C CA . LEU A 1 122 ? -14.543 -3.558 16.011 1.00 91.19 122 LEU A CA 1
ATOM 951 C C . LEU A 1 122 ? -15.245 -3.041 17.265 1.00 91.19 122 LEU A C 1
ATOM 953 O O . LEU A 1 122 ? -15.614 -1.873 17.372 1.00 91.19 122 LEU A O 1
ATOM 957 N N . CYS A 1 123 ? -15.347 -3.916 18.266 1.00 83.38 123 CYS A N 1
ATOM 958 C CA . CYS A 1 123 ? -15.889 -3.586 19.588 1.00 83.38 123 CYS A CA 1
ATOM 959 C C . CYS A 1 123 ? -14.861 -2.926 20.527 1.00 83.38 123 CYS A C 1
ATOM 961 O O . CYS A 1 123 ? -15.228 -2.458 21.601 1.00 83.38 123 CYS A O 1
ATOM 963 N N . GLY A 1 124 ? -13.579 -2.880 20.148 1.00 82.25 124 GLY A N 1
ATOM 964 C CA . GLY A 1 124 ? -12.517 -2.270 20.949 1.00 82.25 124 GLY A CA 1
ATOM 965 C C . GLY A 1 124 ? -11.153 -2.274 20.246 1.00 82.25 124 GLY A C 1
ATOM 966 O O . GLY A 1 124 ? -10.939 -3.071 19.331 1.00 82.25 124 GLY A O 1
ATOM 967 N N . PRO A 1 125 ? -10.207 -1.416 20.673 1.00 79.06 125 PRO A N 1
ATOM 968 C CA . PRO A 1 125 ? -8.911 -1.244 20.016 1.00 79.06 125 PRO A CA 1
ATOM 969 C C . PRO A 1 125 ? -7.981 -2.445 20.209 1.00 79.06 125 PRO A C 1
ATOM 971 O O . PRO A 1 125 ? -7.115 -2.672 19.374 1.00 79.06 125 PRO A O 1
ATOM 974 N N . ALA A 1 126 ? -8.186 -3.256 21.255 1.00 80.50 126 ALA A N 1
ATOM 975 C CA . ALA A 1 126 ? -7.422 -4.485 21.480 1.00 80.50 126 ALA A CA 1
ATOM 976 C C . ALA A 1 126 ? -7.568 -5.499 20.327 1.00 80.50 126 ALA A C 1
ATOM 978 O O . ALA A 1 126 ? -6.683 -6.319 20.102 1.00 80.50 126 ALA A O 1
ATOM 979 N N . HIS A 1 127 ? -8.663 -5.429 19.562 1.00 89.88 127 HIS A N 1
ATOM 980 C CA . HIS A 1 127 ? -8.887 -6.294 18.403 1.00 89.88 127 HIS A CA 1
ATOM 981 C C . HIS A 1 127 ? -8.287 -5.741 17.107 1.00 89.88 127 HIS A C 1
ATOM 983 O O . HIS A 1 127 ? -8.268 -6.459 16.109 1.00 89.88 127 HIS A O 1
ATOM 989 N N . LEU A 1 128 ? -7.796 -4.496 17.102 1.00 92.12 128 LEU A N 1
ATOM 990 C CA . LEU A 1 128 ? -7.318 -3.842 15.886 1.00 92.12 128 LEU A CA 1
ATOM 991 C C . LEU A 1 128 ? -6.107 -4.564 15.301 1.00 92.12 128 LEU A C 1
ATOM 993 O O . LEU A 1 128 ? -6.138 -4.938 14.132 1.00 92.12 128 LEU A O 1
ATOM 997 N N . LEU A 1 129 ? -5.092 -4.840 16.128 1.00 93.88 129 LEU A N 1
ATOM 998 C CA . LEU A 1 129 ? -3.913 -5.580 15.679 1.00 93.88 129 LEU A CA 1
ATOM 999 C C . LEU A 1 129 ? -4.296 -6.966 15.153 1.00 93.88 129 LEU A C 1
ATOM 1001 O O . LEU A 1 129 ? -3.897 -7.328 14.057 1.00 93.88 129 LEU A O 1
ATOM 1005 N N . ASN A 1 130 ? -5.114 -7.715 15.897 1.00 94.81 130 ASN A N 1
ATOM 1006 C CA . ASN A 1 130 ? -5.550 -9.051 15.484 1.00 94.81 130 ASN A CA 1
ATOM 1007 C C . ASN A 1 130 ? -6.300 -9.034 14.142 1.00 94.81 130 ASN A C 1
ATOM 1009 O O . ASN A 1 130 ? -6.190 -9.972 13.363 1.00 94.81 130 ASN A O 1
ATOM 1013 N N . SER A 1 131 ? -7.065 -7.975 13.867 1.00 96.06 131 SER A N 1
ATOM 1014 C CA . SER A 1 131 ? -7.786 -7.832 12.598 1.00 96.06 131 SER A CA 1
ATOM 1015 C C . SER A 1 131 ? -6.820 -7.566 11.445 1.00 96.06 131 SER A C 1
ATOM 1017 O O . SER A 1 131 ? -6.958 -8.181 10.397 1.00 96.06 131 SER A O 1
ATOM 1019 N N . ILE A 1 132 ? -5.788 -6.743 11.661 1.00 95.81 132 ILE A N 1
ATOM 1020 C CA . ILE A 1 132 ? -4.713 -6.520 10.681 1.00 95.81 132 ILE A CA 1
ATOM 1021 C C . ILE A 1 132 ? -3.904 -7.810 10.455 1.00 95.81 132 ILE A C 1
ATOM 1023 O O . ILE A 1 132 ? -3.716 -8.215 9.313 1.00 95.81 132 ILE A O 1
ATOM 1027 N N . GLU A 1 133 ? -3.469 -8.493 11.519 1.00 94.75 133 GLU A N 1
ATOM 1028 C CA . GLU A 1 133 ? -2.652 -9.718 11.435 1.00 94.75 133 GLU A CA 1
ATOM 1029 C C . GLU A 1 133 ? -3.362 -10.858 10.696 1.00 94.75 133 GLU A C 1
ATOM 1031 O O . GLU A 1 133 ? -2.724 -11.598 9.956 1.00 94.75 133 GLU A O 1
ATOM 1036 N N . LYS A 1 134 ? -4.690 -10.980 10.824 1.00 95.94 134 LYS A N 1
ATOM 1037 C CA . LYS A 1 134 ? -5.476 -11.975 10.072 1.00 95.94 134 LYS A CA 1
ATOM 1038 C C . LYS A 1 134 ? -5.445 -11.773 8.559 1.00 95.94 134 LYS A C 1
ATOM 1040 O O . LYS A 1 134 ? -5.688 -12.727 7.825 1.00 95.94 134 LYS A O 1
ATOM 1045 N N . LEU A 1 135 ? -5.211 -10.545 8.099 1.00 95.69 135 LEU A N 1
ATOM 1046 C CA . LEU A 1 135 ? -5.149 -10.217 6.675 1.00 95.69 135 LEU A CA 1
ATOM 1047 C C . LEU A 1 135 ? -3.754 -10.469 6.095 1.00 95.69 135 LEU A C 1
ATOM 1049 O O . LEU A 1 135 ? -3.611 -10.627 4.885 1.00 95.69 135 LEU A O 1
ATOM 1053 N N . VAL A 1 136 ? -2.729 -10.493 6.946 1.00 91.75 136 VAL A N 1
ATOM 1054 C CA . VAL A 1 136 ? -1.331 -10.602 6.541 1.00 91.75 136 VAL A CA 1
ATOM 1055 C C . VAL A 1 136 ? -0.906 -12.069 6.559 1.00 91.75 136 VAL A C 1
ATOM 1057 O O . VAL A 1 136 ? -0.772 -12.683 7.615 1.00 91.75 136 VAL A O 1
ATOM 1060 N N . ASP A 1 137 ? -0.641 -12.638 5.384 1.00 93.31 137 ASP A N 1
ATOM 1061 C CA . ASP A 1 137 ? -0.117 -14.000 5.275 1.00 93.31 137 ASP A CA 1
ATOM 1062 C C . ASP A 1 137 ? 1.358 -14.056 5.699 1.00 93.31 137 ASP A C 1
ATOM 1064 O O . ASP A 1 137 ? 2.283 -13.842 4.911 1.00 93.31 137 ASP A O 1
ATOM 1068 N N . ARG A 1 138 ? 1.577 -14.381 6.976 1.00 93.31 138 ARG A N 1
ATOM 1069 C CA . ARG A 1 138 ? 2.909 -14.518 7.576 1.00 93.31 138 ARG A CA 1
ATOM 1070 C C . ARG A 1 138 ? 3.721 -15.695 7.021 1.00 93.31 138 ARG A C 1
ATOM 1072 O O . ARG A 1 138 ? 4.878 -15.832 7.403 1.00 93.31 138 ARG A O 1
ATOM 1079 N N . THR A 1 139 ? 3.189 -16.533 6.131 1.00 93.06 139 THR A N 1
ATOM 1080 C CA . THR A 1 139 ? 3.977 -17.601 5.482 1.00 93.06 139 THR A CA 1
ATOM 1081 C C . THR A 1 139 ? 4.778 -17.110 4.271 1.00 93.06 139 THR A C 1
ATOM 1083 O O . THR A 1 139 ? 5.625 -17.836 3.750 1.00 93.06 139 THR A O 1
ATOM 1086 N N . ARG A 1 140 ? 4.537 -15.870 3.829 1.00 93.38 140 ARG A N 1
ATOM 1087 C CA . ARG A 1 140 ? 5.101 -15.275 2.611 1.00 93.38 140 ARG A CA 1
ATOM 1088 C C . ARG A 1 140 ? 6.023 -14.104 2.932 1.00 93.38 140 ARG A C 1
ATOM 1090 O O . ARG A 1 140 ? 5.931 -13.501 3.994 1.00 93.38 140 ARG A O 1
ATOM 1097 N N . ASN A 1 141 ? 6.891 -13.750 1.984 1.00 93.75 141 ASN A N 1
ATOM 1098 C CA . ASN A 1 141 ? 7.683 -12.523 2.066 1.00 93.75 141 ASN A CA 1
ATOM 1099 C C . ASN A 1 141 ? 6.766 -11.305 1.920 1.00 93.75 141 ASN A C 1
ATOM 1101 O O . ASN A 1 141 ? 6.099 -11.155 0.896 1.00 93.75 141 ASN A O 1
ATOM 1105 N N . ILE A 1 142 ? 6.759 -10.426 2.918 1.00 95.38 142 ILE A N 1
ATOM 1106 C CA . ILE A 1 142 ? 5.913 -9.233 2.949 1.00 95.38 142 ILE A CA 1
ATOM 1107 C C . ILE A 1 142 ? 6.765 -7.988 2.748 1.00 95.38 142 ILE A C 1
ATOM 1109 O O . ILE A 1 142 ? 7.760 -7.769 3.446 1.00 95.38 142 ILE A O 1
ATOM 1113 N N . ILE A 1 143 ? 6.325 -7.129 1.836 1.00 96.00 143 ILE A N 1
ATOM 1114 C CA . ILE A 1 143 ? 6.830 -5.768 1.699 1.00 96.00 143 ILE A CA 1
ATOM 1115 C C . ILE A 1 143 ? 5.760 -4.822 2.227 1.00 96.00 143 ILE A C 1
ATOM 1117 O O . ILE A 1 143 ? 4.672 -4.721 1.658 1.00 96.00 143 ILE A O 1
ATOM 1121 N N . LEU A 1 144 ? 6.061 -4.128 3.324 1.00 96.81 144 LEU A N 1
ATOM 1122 C CA . LEU A 1 144 ? 5.163 -3.102 3.843 1.00 96.81 144 LEU A CA 1
ATOM 1123 C C . LEU A 1 144 ? 5.256 -1.851 2.979 1.00 96.81 144 LEU A C 1
ATOM 1125 O O . LEU A 1 144 ? 6.352 -1.412 2.629 1.00 96.81 144 LEU A O 1
ATOM 1129 N N . VAL A 1 145 ? 4.113 -1.255 2.676 1.00 97.56 145 VAL A N 1
ATOM 1130 C CA . VAL A 1 145 ? 4.010 -0.067 1.833 1.00 97.56 145 VAL A CA 1
ATOM 1131 C C . VAL A 1 145 ? 3.262 1.028 2.583 1.00 97.56 145 VAL A C 1
ATOM 1133 O O . VAL A 1 145 ? 2.236 0.785 3.212 1.00 97.56 145 VAL A O 1
ATOM 1136 N N . GLY A 1 146 ? 3.732 2.262 2.497 1.00 95.88 146 GLY A N 1
ATOM 1137 C CA . GLY A 1 146 ? 2.959 3.399 2.987 1.00 95.88 146 GLY A CA 1
ATOM 1138 C C . GLY A 1 146 ? 3.352 4.699 2.318 1.00 95.88 146 GLY A C 1
ATOM 1139 O O . GLY A 1 146 ? 4.176 4.719 1.400 1.00 95.88 146 GLY A O 1
ATOM 1140 N N . HIS A 1 147 ? 2.757 5.789 2.783 1.00 94.81 147 HIS A N 1
ATOM 1141 C CA . HIS A 1 147 ? 3.006 7.124 2.259 1.00 94.81 147 HIS A CA 1
ATOM 1142 C C . HIS A 1 147 ? 3.398 8.074 3.394 1.00 94.81 147 HIS A C 1
ATOM 1144 O O . HIS A 1 147 ? 2.545 8.591 4.110 1.00 94.81 147 HIS A O 1
ATOM 1150 N N . GLY A 1 148 ? 4.700 8.302 3.589 1.00 87.94 148 GLY A N 1
ATOM 1151 C CA . GLY A 1 148 ? 5.187 9.034 4.762 1.00 87.94 148 GLY A CA 1
ATOM 1152 C C . GLY A 1 148 ? 5.035 8.220 6.054 1.00 87.94 148 GLY A C 1
ATOM 1153 O O . GLY A 1 148 ? 4.528 8.717 7.063 1.00 87.94 148 GLY A O 1
ATOM 1154 N N . LEU A 1 149 ? 5.528 6.977 6.026 1.00 86.38 149 LEU A N 1
ATOM 1155 C CA . LEU A 1 149 ? 5.286 5.890 6.994 1.00 86.38 149 LEU A CA 1
ATOM 1156 C C . LEU A 1 149 ? 5.630 6.177 8.464 1.00 86.38 149 LEU A C 1
ATOM 1158 O O . LEU A 1 149 ? 5.327 5.363 9.332 1.00 86.38 149 LEU A O 1
ATOM 1162 N N . ILE A 1 150 ? 6.285 7.294 8.785 1.00 88.88 150 ILE A N 1
ATOM 1163 C CA . ILE A 1 150 ? 6.737 7.601 10.152 1.00 88.88 150 ILE A CA 1
ATOM 1164 C C . ILE A 1 150 ? 5.571 7.555 11.145 1.00 88.88 150 ILE A C 1
ATOM 1166 O O . ILE A 1 150 ? 5.733 7.070 12.267 1.00 88.88 150 ILE A O 1
ATOM 1170 N N . LYS A 1 151 ? 4.398 8.069 10.761 1.00 89.06 151 LYS A N 1
ATOM 1171 C CA . LYS A 1 151 ? 3.232 8.088 11.650 1.00 89.06 151 LYS A CA 1
ATOM 1172 C C . LYS A 1 151 ? 2.652 6.687 11.821 1.00 89.06 151 LYS A C 1
ATOM 1174 O O . LYS A 1 151 ? 2.584 6.225 12.957 1.00 89.06 151 LYS A O 1
ATOM 1179 N N . ASP A 1 152 ? 2.350 5.997 10.729 1.00 93.12 152 ASP A N 1
ATOM 1180 C CA . ASP A 1 152 ? 1.735 4.662 10.754 1.00 93.12 152 ASP A CA 1
ATOM 1181 C C . ASP A 1 152 ? 2.645 3.619 11.401 1.00 93.12 152 ASP A C 1
ATOM 1183 O O . ASP A 1 152 ? 2.194 2.774 12.170 1.00 93.12 152 ASP A O 1
ATOM 1187 N N . HIS A 1 153 ? 3.959 3.733 11.201 1.00 92.81 153 HIS A N 1
ATOM 1188 C CA . HIS A 1 153 ? 4.938 2.882 11.866 1.00 92.81 153 HIS A CA 1
ATOM 1189 C C . HIS A 1 153 ? 4.905 3.041 13.396 1.00 92.81 153 HIS A C 1
ATOM 1191 O O . HIS A 1 153 ? 5.009 2.050 14.121 1.00 92.81 153 HIS A O 1
ATOM 1197 N N . ARG A 1 154 ? 4.730 4.266 13.919 1.00 93.25 154 ARG A N 1
ATOM 1198 C CA . ARG A 1 154 ? 4.576 4.481 15.372 1.00 93.25 154 ARG A CA 1
ATOM 1199 C C . ARG A 1 154 ? 3.276 3.879 15.893 1.00 93.25 154 ARG A C 1
ATOM 1201 O O . ARG A 1 154 ? 3.297 3.275 16.964 1.00 93.25 154 ARG A O 1
ATOM 1208 N N . VAL A 1 155 ? 2.191 3.989 15.128 1.00 93.38 155 VAL A N 1
ATOM 1209 C CA . VAL A 1 155 ? 0.898 3.372 15.453 1.00 93.38 155 VAL A CA 1
ATOM 1210 C C . VAL A 1 155 ? 1.032 1.853 15.526 1.00 93.38 155 VAL A C 1
ATOM 1212 O O . VAL A 1 155 ? 0.719 1.263 16.556 1.00 93.38 155 VAL A O 1
ATOM 1215 N N . LEU A 1 156 ? 1.572 1.220 14.485 1.00 94.38 156 LEU A N 1
ATOM 1216 C CA . LEU A 1 156 ? 1.810 -0.225 14.440 1.00 94.38 156 LEU A CA 1
ATOM 1217 C C . LEU A 1 156 ? 2.714 -0.694 15.586 1.00 94.38 156 LEU A C 1
ATOM 1219 O O . LEU A 1 156 ? 2.417 -1.694 16.239 1.00 94.38 156 LEU A O 1
ATOM 1223 N N . LYS A 1 157 ? 3.778 0.056 15.899 1.00 93.94 157 LYS A N 1
ATOM 1224 C CA . LYS A 1 157 ? 4.642 -0.244 17.049 1.00 93.94 157 LYS A CA 1
ATOM 1225 C C . LYS A 1 157 ? 3.883 -0.154 18.375 1.00 93.94 157 LYS A C 1
ATOM 1227 O O . LYS A 1 157 ? 4.063 -1.019 19.226 1.00 93.94 157 LYS A O 1
ATOM 1232 N N . ALA A 1 158 ? 3.033 0.858 18.554 1.00 91.81 158 ALA A N 1
ATOM 1233 C CA . ALA A 1 158 ? 2.206 1.005 19.753 1.00 91.81 158 ALA A CA 1
ATOM 1234 C C . ALA A 1 158 ? 1.145 -0.100 19.880 1.00 91.81 158 ALA A C 1
ATOM 1236 O O . ALA A 1 158 ? 0.799 -0.484 20.993 1.00 91.81 158 ALA A O 1
ATOM 1237 N N . LEU A 1 159 ? 0.658 -0.626 18.753 1.00 92.06 159 LEU A N 1
ATOM 1238 C CA . LEU A 1 159 ? -0.234 -1.783 18.709 1.00 92.06 159 LEU A CA 1
ATOM 1239 C C . LEU A 1 159 ? 0.476 -3.102 19.046 1.00 92.06 159 LEU A C 1
ATOM 1241 O O . LEU A 1 159 ? -0.202 -4.059 19.399 1.00 92.06 159 LEU A O 1
ATOM 1245 N N . GLY A 1 160 ? 1.810 -3.155 18.955 1.00 93.50 160 GLY A N 1
ATOM 1246 C CA . GLY A 1 160 ? 2.594 -4.378 19.135 1.00 93.50 160 GLY A CA 1
ATOM 1247 C C . GLY A 1 160 ? 2.741 -5.214 17.861 1.00 93.50 160 GLY A C 1
ATOM 1248 O O . GLY A 1 160 ? 2.945 -6.420 17.956 1.00 93.50 160 GLY A O 1
ATOM 1249 N N . PHE A 1 161 ? 2.623 -4.597 16.680 1.00 94.25 161 PHE A N 1
ATOM 1250 C CA . PHE A 1 161 ? 2.796 -5.278 15.395 1.00 94.25 161 PHE A CA 1
ATOM 1251 C C . PHE A 1 161 ? 4.193 -5.898 15.260 1.00 94.25 161 PHE A C 1
ATOM 1253 O O . PHE A 1 161 ? 5.206 -5.255 15.562 1.00 94.25 161 PHE A O 1
ATOM 1260 N N . ASP A 1 162 ? 4.251 -7.133 14.760 1.00 93.56 162 ASP A N 1
ATOM 1261 C CA . ASP A 1 162 ? 5.516 -7.827 14.540 1.00 93.56 162 ASP A CA 1
ATOM 1262 C C . ASP A 1 162 ? 6.153 -7.420 13.202 1.00 93.56 162 ASP A C 1
ATOM 1264 O O . ASP A 1 162 ? 5.733 -7.835 12.117 1.00 93.56 162 ASP A O 1
ATOM 1268 N N . PHE A 1 163 ? 7.209 -6.612 13.295 1.00 92.50 163 PHE A N 1
ATOM 1269 C CA . PHE A 1 163 ? 8.032 -6.189 12.159 1.00 92.50 163 PHE A CA 1
ATOM 1270 C C . PHE A 1 163 ? 9.174 -7.154 11.820 1.00 92.50 163 PHE A C 1
ATOM 1272 O O . PHE A 1 163 ? 9.926 -6.885 10.885 1.00 92.50 163 PHE A O 1
ATOM 1279 N N . LYS A 1 164 ? 9.371 -8.225 12.595 1.00 91.00 164 LYS A N 1
ATOM 1280 C CA . LYS A 1 164 ? 10.488 -9.162 12.415 1.00 91.00 164 LYS A CA 1
ATOM 1281 C C . LYS A 1 164 ? 10.073 -10.373 11.596 1.00 91.00 164 LYS A C 1
ATOM 1283 O O . LYS A 1 164 ? 10.826 -10.798 10.723 1.00 91.00 164 LYS A O 1
ATOM 1288 N N . THR A 1 165 ? 8.897 -10.929 11.871 1.00 91.19 165 THR A N 1
ATOM 1289 C CA . THR A 1 165 ? 8.434 -12.139 11.185 1.00 91.19 165 THR A CA 1
ATOM 1290 C C . THR A 1 165 ? 7.903 -11.799 9.799 1.00 91.19 165 THR A C 1
ATOM 1292 O O . THR A 1 165 ? 6.925 -11.063 9.656 1.00 91.19 165 THR A O 1
ATOM 1295 N N . SER A 1 166 ? 8.554 -12.351 8.775 1.00 89.94 166 SER A N 1
ATOM 1296 C CA . SER A 1 166 ? 8.107 -12.330 7.373 1.00 89.94 166 SER A CA 1
ATOM 1297 C C . SER A 1 166 ? 8.087 -10.957 6.688 1.00 89.94 166 SER A C 1
ATOM 1299 O O . SER A 1 166 ? 7.803 -10.877 5.497 1.00 89.94 166 SER A O 1
ATOM 1301 N N . ILE A 1 167 ? 8.440 -9.876 7.394 1.00 92.94 167 ILE A N 1
ATOM 1302 C CA . ILE A 1 167 ? 8.636 -8.548 6.801 1.00 92.94 167 ILE A CA 1
ATOM 1303 C C . ILE A 1 167 ? 10.030 -8.478 6.173 1.00 92.94 167 ILE A C 1
ATOM 1305 O O . ILE A 1 167 ? 11.043 -8.338 6.860 1.00 92.94 167 ILE A O 1
ATOM 1309 N N . SER A 1 168 ? 10.069 -8.532 4.848 1.00 91.62 168 SER A N 1
ATOM 1310 C CA . SER A 1 168 ? 11.300 -8.564 4.056 1.00 91.62 168 SER A CA 1
ATOM 1311 C C . SER A 1 168 ? 11.738 -7.172 3.593 1.00 91.62 168 SER A C 1
ATOM 1313 O O . SER A 1 168 ? 12.912 -6.940 3.293 1.00 91.62 168 SER A O 1
ATOM 1315 N N . GLY A 1 169 ? 10.820 -6.202 3.589 1.00 90.94 169 GLY A N 1
ATOM 1316 C CA . GLY A 1 169 ? 11.111 -4.841 3.161 1.00 90.94 169 GLY A CA 1
ATOM 1317 C C . GLY A 1 169 ? 10.034 -3.832 3.539 1.00 90.94 169 GLY A C 1
ATOM 1318 O O . GLY A 1 169 ? 8.938 -4.183 3.968 1.00 90.94 169 GLY A O 1
ATOM 1319 N N . ILE A 1 170 ? 10.388 -2.555 3.397 1.00 92.69 170 ILE A N 1
ATOM 1320 C CA . ILE A 1 170 ? 9.489 -1.420 3.607 1.00 92.69 170 ILE A CA 1
ATOM 1321 C C . ILE A 1 170 ? 9.725 -0.437 2.461 1.00 92.69 170 ILE A C 1
ATOM 1323 O O . ILE A 1 170 ? 10.873 -0.037 2.240 1.00 92.69 170 ILE A O 1
ATOM 1327 N N . LEU A 1 171 ? 8.654 -0.055 1.770 1.00 94.12 171 LEU A N 1
ATOM 1328 C CA . LEU A 1 171 ? 8.633 0.931 0.695 1.00 94.12 171 LEU A CA 1
ATOM 1329 C C . LEU A 1 171 ? 7.792 2.138 1.124 1.00 94.12 171 LEU A C 1
ATOM 1331 O O . LEU A 1 171 ? 6.625 2.009 1.490 1.00 94.12 171 LEU A O 1
ATOM 1335 N N . ASP A 1 172 ? 8.395 3.322 1.080 1.00 94.62 172 ASP A N 1
ATOM 1336 C CA . ASP A 1 172 ? 7.716 4.585 1.365 1.00 94.62 172 ASP A CA 1
ATOM 1337 C C . ASP A 1 172 ? 7.492 5.343 0.057 1.00 94.62 172 ASP A C 1
ATOM 1339 O O . ASP A 1 172 ? 8.423 5.913 -0.515 1.00 94.62 172 ASP A O 1
ATOM 1343 N N . THR A 1 173 ? 6.248 5.358 -0.410 1.00 95.69 173 THR A N 1
ATOM 1344 C CA . THR A 1 173 ? 5.861 5.966 -1.689 1.00 95.69 173 THR A CA 1
ATOM 1345 C C . THR A 1 173 ? 6.180 7.457 -1.765 1.00 95.69 173 THR A C 1
ATOM 1347 O O . THR A 1 173 ? 6.427 7.956 -2.858 1.00 95.69 173 THR A O 1
ATOM 1350 N N . GLN A 1 174 ? 6.258 8.175 -0.639 1.00 93.69 174 GLN A N 1
ATOM 1351 C CA . GLN A 1 174 ? 6.680 9.577 -0.642 1.00 93.69 174 GLN A CA 1
ATOM 1352 C C . GLN A 1 174 ? 8.169 9.713 -0.992 1.00 93.69 174 GLN A C 1
ATOM 1354 O O . GLN A 1 174 ? 8.553 10.580 -1.779 1.00 93.69 174 GLN A O 1
ATOM 1359 N N . GLN A 1 175 ? 9.013 8.844 -0.427 1.00 91.19 175 GLN A N 1
ATOM 1360 C CA . GLN A 1 175 ? 10.446 8.815 -0.740 1.00 91.19 175 GLN A CA 1
ATOM 1361 C C . GLN A 1 175 ? 10.686 8.330 -2.173 1.00 91.19 175 GLN A C 1
ATOM 1363 O O . GLN A 1 175 ? 11.545 8.871 -2.868 1.00 91.19 175 GLN A O 1
ATOM 1368 N N . MET A 1 176 ? 9.899 7.354 -2.629 1.00 92.00 176 MET A N 1
ATOM 1369 C CA . MET A 1 176 ? 9.965 6.858 -4.003 1.00 92.00 176 MET A CA 1
ATOM 1370 C C . MET A 1 176 ? 9.540 7.917 -5.019 1.00 92.00 176 MET A C 1
ATOM 1372 O O . MET A 1 176 ? 10.246 8.128 -5.998 1.00 92.00 176 MET A O 1
ATOM 1376 N N . ALA A 1 177 ? 8.452 8.643 -4.754 1.00 93.94 177 ALA A N 1
ATOM 1377 C CA . ALA A 1 177 ? 8.023 9.752 -5.598 1.00 93.94 177 ALA A CA 1
ATOM 1378 C C . ALA A 1 177 ? 9.114 10.822 -5.721 1.00 93.94 177 ALA A C 1
ATOM 1380 O O . ALA A 1 177 ? 9.384 11.283 -6.823 1.00 93.94 177 ALA A O 1
ATOM 1381 N N . TYR A 1 178 ? 9.792 11.173 -4.624 1.00 91.88 178 TYR A N 1
ATOM 1382 C CA . TYR A 1 178 ? 10.926 12.100 -4.679 1.00 91.88 178 TYR A CA 1
ATOM 1383 C C . TYR A 1 178 ? 12.088 11.565 -5.533 1.00 91.88 178 TYR A C 1
ATOM 1385 O O . TYR A 1 178 ? 12.704 12.322 -6.280 1.00 91.88 178 TYR A O 1
ATOM 1393 N N . ALA A 1 179 ? 12.402 10.273 -5.411 1.00 89.50 179 ALA A N 1
ATOM 1394 C CA . ALA A 1 179 ? 13.492 9.644 -6.152 1.00 89.50 179 ALA A CA 1
ATOM 1395 C C . ALA A 1 179 ? 13.217 9.561 -7.662 1.00 89.50 179 ALA A C 1
ATOM 1397 O O . ALA A 1 179 ? 14.107 9.865 -8.449 1.00 89.50 179 ALA A O 1
ATOM 1398 N N . ILE A 1 180 ? 11.998 9.175 -8.043 1.00 91.12 180 ILE A N 1
ATOM 1399 C CA . ILE A 1 180 ? 11.618 8.875 -9.432 1.00 91.12 180 ILE A CA 1
ATOM 1400 C C . ILE A 1 180 ? 11.130 10.136 -10.151 1.00 91.12 180 ILE A C 1
ATOM 1402 O O . ILE A 1 180 ? 11.551 10.433 -11.263 1.00 91.12 180 ILE A O 1
ATOM 1406 N N . LEU A 1 181 ? 10.275 10.932 -9.502 1.00 91.31 181 LEU A N 1
ATOM 1407 C CA . LEU A 1 181 ? 9.647 12.113 -10.108 1.00 91.31 181 LEU A CA 1
ATOM 1408 C C . LEU A 1 181 ? 10.445 13.407 -9.880 1.00 91.31 181 LEU A C 1
ATOM 1410 O O . LEU A 1 181 ? 10.014 14.477 -10.327 1.00 91.31 181 LEU A O 1
ATOM 1414 N N . GLY A 1 182 ? 11.569 13.313 -9.164 1.00 88.31 182 GLY A N 1
ATOM 1415 C CA . GLY A 1 182 ? 12.469 14.414 -8.852 1.00 88.31 182 GLY A CA 1
ATOM 1416 C C . GLY A 1 182 ? 11.988 15.339 -7.730 1.00 88.31 182 GLY A C 1
ATOM 1417 O O . GLY A 1 182 ? 11.000 15.103 -7.029 1.00 88.31 182 GLY A O 1
ATOM 1418 N N . LYS A 1 183 ? 12.730 16.439 -7.550 1.00 86.50 183 LYS A N 1
ATOM 1419 C CA . LYS A 1 183 ? 12.419 17.461 -6.545 1.00 86.50 183 LYS A CA 1
ATOM 1420 C C . LYS A 1 183 ? 11.072 18.121 -6.879 1.00 86.50 183 LYS A C 1
ATOM 1422 O O . LYS A 1 183 ? 10.915 18.611 -7.995 1.00 86.50 183 LYS A O 1
ATOM 1427 N N . PRO A 1 184 ? 10.129 18.195 -5.928 1.00 85.88 184 PRO A N 1
ATOM 1428 C CA . PRO A 1 184 ? 8.836 18.808 -6.183 1.00 85.88 184 PRO A CA 1
ATOM 1429 C C . PRO A 1 184 ? 8.944 20.334 -6.293 1.00 85.88 184 PRO A C 1
ATOM 1431 O O . PRO A 1 184 ? 9.796 20.956 -5.649 1.00 85.88 184 PRO A O 1
ATOM 1434 N N . GLU A 1 185 ? 8.032 20.929 -7.058 1.00 81.75 185 GLU A N 1
ATOM 1435 C CA . GLU A 1 185 ? 7.875 22.386 -7.158 1.00 81.75 185 GLU A CA 1
ATOM 1436 C C . GLU A 1 185 ? 7.327 22.981 -5.851 1.00 81.75 185 GLU A C 1
ATOM 1438 O O . GLU A 1 185 ? 7.739 24.060 -5.424 1.00 81.75 185 GLU A O 1
ATOM 1443 N N . ASP A 1 186 ? 6.463 22.236 -5.155 1.00 87.56 186 ASP A N 1
ATOM 1444 C CA . ASP A 1 186 ? 5.864 22.622 -3.882 1.00 87.56 186 ASP A CA 1
ATOM 1445 C C . ASP A 1 186 ? 5.750 21.431 -2.905 1.00 87.56 186 ASP A C 1
ATOM 1447 O O . ASP A 1 186 ? 5.833 20.260 -3.271 1.00 87.56 186 ASP A O 1
ATOM 1451 N N . ARG A 1 187 ? 5.539 21.704 -1.610 1.00 76.69 187 ARG A N 1
ATOM 1452 C CA . ARG A 1 187 ? 5.466 20.638 -0.586 1.00 76.69 187 ARG A CA 1
ATOM 1453 C C . ARG A 1 187 ? 4.230 19.733 -0.709 1.00 76.69 187 ARG A C 1
ATOM 1455 O O . ARG A 1 187 ? 4.223 18.653 -0.122 1.00 76.69 187 ARG A O 1
ATOM 1462 N N . GLY A 1 188 ? 3.174 20.181 -1.381 1.00 82.00 188 GLY A N 1
ATOM 1463 C CA . GLY A 1 188 ? 1.932 19.446 -1.609 1.00 82.00 188 GLY A CA 1
ATOM 1464 C C . GLY A 1 188 ? 2.073 18.343 -2.655 1.00 82.00 188 GLY A C 1
ATOM 1465 O O . GLY A 1 188 ? 1.459 17.292 -2.482 1.00 82.00 188 GLY A O 1
ATOM 1466 N N . SER A 1 189 ? 2.949 18.526 -3.647 1.00 86.94 189 SER A N 1
ATOM 1467 C CA . SER A 1 189 ? 3.222 17.548 -4.714 1.00 86.94 189 SER A CA 1
ATOM 1468 C C . SER A 1 189 ? 3.679 16.168 -4.209 1.00 86.94 189 SER A C 1
ATOM 1470 O O . SER A 1 189 ? 3.456 15.165 -4.875 1.00 86.94 189 SER A O 1
ATOM 1472 N N . LEU A 1 190 ? 4.296 16.090 -3.021 1.00 91.81 190 LEU A N 1
ATOM 1473 C CA . LEU A 1 190 ? 4.717 14.824 -2.395 1.00 91.81 190 LEU A CA 1
ATOM 1474 C C . LEU A 1 190 ? 3.714 14.258 -1.385 1.00 91.81 190 LEU A C 1
ATOM 1476 O O . LEU A 1 190 ? 4.025 13.283 -0.703 1.00 91.81 190 LEU A O 1
ATOM 1480 N N . ARG A 1 191 ? 2.540 14.876 -1.228 1.00 94.19 191 ARG A N 1
ATOM 1481 C CA . ARG A 1 191 ? 1.418 14.246 -0.517 1.00 94.19 191 ARG A CA 1
ATOM 1482 C C . ARG A 1 191 ? 0.780 13.209 -1.430 1.00 94.19 191 ARG A C 1
ATOM 1484 O O . ARG A 1 191 ? 0.840 13.360 -2.645 1.00 94.19 191 ARG A O 1
ATOM 1491 N N . LEU A 1 192 ? 0.085 12.233 -0.847 1.00 95.69 192 LEU A N 1
ATOM 1492 C CA . LEU A 1 192 ? -0.521 11.133 -1.598 1.00 95.69 192 LEU A CA 1
ATOM 1493 C C . LEU A 1 192 ? -1.371 11.653 -2.763 1.00 95.69 192 LEU A C 1
ATOM 1495 O O . LEU A 1 192 ? -1.181 11.226 -3.892 1.00 95.69 192 LEU A O 1
ATOM 1499 N N . LYS A 1 193 ? -2.210 12.663 -2.505 1.00 95.81 193 LYS A N 1
ATOM 1500 C CA . LYS A 1 193 ? -2.983 13.362 -3.537 1.00 95.81 193 LYS A CA 1
ATOM 1501 C C . LYS A 1 193 ? -2.129 13.885 -4.696 1.00 95.81 193 LYS A C 1
ATOM 1503 O O . LYS A 1 193 ? -2.412 13.552 -5.836 1.00 95.81 193 LYS A O 1
ATOM 1508 N N . GLY A 1 194 ? -1.088 14.663 -4.403 1.00 95.62 194 GLY A N 1
ATOM 1509 C CA . GLY A 1 194 ? -0.236 15.251 -5.438 1.00 95.62 194 GLY A CA 1
ATOM 1510 C C . GLY A 1 194 ? 0.510 14.193 -6.252 1.00 95.62 194 GLY A C 1
ATOM 1511 O O . GLY A 1 194 ? 0.632 14.321 -7.467 1.00 95.62 194 GLY A O 1
ATOM 1512 N N . VAL A 1 195 ? 0.941 13.105 -5.604 1.00 96.69 195 VAL A N 1
ATOM 1513 C CA . VAL A 1 195 ? 1.568 11.968 -6.292 1.00 96.69 195 VAL A CA 1
ATOM 1514 C C . VAL A 1 195 ? 0.569 11.273 -7.219 1.00 96.69 195 VAL A C 1
ATOM 1516 O O . VAL A 1 195 ? 0.901 11.010 -8.368 1.00 96.69 195 VAL A O 1
ATOM 1519 N N . LEU A 1 196 ? -0.658 11.016 -6.761 1.00 97.38 196 LEU A N 1
ATOM 1520 C CA . LEU A 1 196 ? -1.697 10.393 -7.586 1.00 97.38 196 LEU A CA 1
ATOM 1521 C C . LEU A 1 196 ? -2.094 11.266 -8.785 1.00 97.38 196 LEU A C 1
ATOM 1523 O O . LEU A 1 196 ? -2.237 10.738 -9.884 1.00 97.38 196 LEU A O 1
ATOM 1527 N N . GLU A 1 197 ? -2.229 12.582 -8.588 1.00 95.94 197 GLU A N 1
ATOM 1528 C CA . GLU A 1 197 ? -2.507 13.546 -9.664 1.00 95.94 197 GLU A CA 1
ATOM 1529 C C . GLU A 1 197 ? -1.386 13.542 -10.709 1.00 95.94 197 GLU A C 1
ATOM 1531 O O . GLU A 1 197 ? -1.656 13.458 -11.904 1.00 95.94 197 GLU A O 1
ATOM 1536 N N . LYS A 1 198 ? -0.120 13.558 -10.271 1.00 95.75 198 LYS A N 1
ATOM 1537 C CA . LYS A 1 198 ? 1.039 13.531 -11.175 1.00 95.75 198 LYS A CA 1
ATOM 1538 C C . LYS A 1 198 ? 1.160 12.220 -11.963 1.00 95.75 198 LYS A C 1
ATOM 1540 O O . LYS A 1 198 ? 1.703 12.231 -13.061 1.00 95.75 198 LYS A O 1
ATOM 1545 N N . LEU A 1 199 ? 0.664 11.112 -11.413 1.00 96.56 199 LEU A N 1
ATOM 1546 C CA . LEU A 1 199 ? 0.689 9.786 -12.044 1.00 96.56 199 LEU A CA 1
ATOM 1547 C C . LEU A 1 199 ? -0.560 9.487 -12.895 1.00 96.56 199 LEU A C 1
ATOM 1549 O O . LEU A 1 199 ? -0.671 8.387 -13.449 1.00 96.56 199 LEU A O 1
ATOM 1553 N N . ASP A 1 200 ? -1.491 10.442 -12.998 1.00 96.25 200 ASP A N 1
ATOM 1554 C CA . ASP A 1 200 ? -2.786 10.276 -13.670 1.00 96.25 200 ASP A CA 1
ATOM 1555 C C . ASP A 1 200 ? -3.565 9.059 -13.127 1.00 96.25 200 ASP A C 1
ATOM 1557 O O . ASP A 1 200 ? -4.073 8.206 -13.858 1.00 96.25 200 ASP A O 1
ATOM 1561 N N . CYS A 1 201 ? -3.587 8.925 -11.798 1.00 96.44 201 CYS A N 1
ATOM 1562 C CA . CYS A 1 201 ? -4.366 7.909 -11.101 1.00 96.44 201 CYS A CA 1
ATOM 1563 C C . CYS A 1 201 ? -5.717 8.493 -10.689 1.00 96.44 201 CYS A C 1
ATOM 1565 O O . CYS A 1 201 ? -5.766 9.487 -9.969 1.00 96.44 201 CYS A O 1
ATOM 1567 N N . THR A 1 202 ? -6.822 7.844 -11.054 1.00 95.00 202 THR A N 1
ATOM 1568 C CA . THR A 1 202 ? -8.145 8.213 -10.532 1.00 95.00 202 THR A CA 1
ATOM 1569 C C . THR A 1 202 ? -8.243 7.877 -9.042 1.00 95.00 202 THR A C 1
ATOM 1571 O O . THR A 1 202 ? -7.904 6.767 -8.627 1.00 95.00 202 THR A O 1
ATOM 1574 N N . PHE A 1 203 ? -8.726 8.821 -8.232 1.00 94.69 203 PHE A N 1
ATOM 1575 C CA . PHE A 1 203 ? -8.938 8.641 -6.794 1.00 94.69 203 PHE A CA 1
ATOM 1576 C C . PHE A 1 203 ? -10.147 9.439 -6.300 1.00 94.69 203 PHE A C 1
ATOM 1578 O O . PHE A 1 203 ? -10.466 10.495 -6.838 1.00 94.69 203 PHE A O 1
ATOM 1585 N N . GLU A 1 204 ? -10.773 8.967 -5.221 1.00 94.12 204 GLU A N 1
ATOM 1586 C CA . GLU A 1 204 ? -11.883 9.638 -4.535 1.00 94.12 204 GLU A CA 1
ATOM 1587 C C . GLU A 1 204 ? -11.926 9.256 -3.046 1.00 94.12 204 GLU A C 1
ATOM 1589 O O . GLU A 1 204 ? -11.173 8.408 -2.577 1.00 94.12 204 GLU A O 1
ATOM 1594 N N . GLY A 1 205 ? -12.835 9.861 -2.276 1.00 88.81 205 GLY A N 1
ATOM 1595 C CA . GLY A 1 205 ? -13.156 9.359 -0.937 1.00 88.81 205 GLY A CA 1
ATOM 1596 C C . GLY A 1 205 ? -12.030 9.504 0.093 1.00 88.81 205 GLY A C 1
ATOM 1597 O O . GLY A 1 205 ? -11.892 8.635 0.954 1.00 88.81 205 GLY A O 1
ATOM 1598 N N . TYR A 1 206 ? -11.256 10.593 0.027 1.00 87.25 206 TYR A N 1
ATOM 1599 C CA . TYR A 1 206 ? -10.200 10.904 0.998 1.00 87.25 206 TYR A CA 1
ATOM 1600 C C . TYR A 1 206 ? -10.664 10.865 2.456 1.00 87.25 206 TYR A C 1
ATOM 1602 O O . TYR A 1 206 ? -11.835 11.135 2.793 1.00 87.25 206 TYR A O 1
ATOM 1610 N N . HIS A 1 207 ? -9.681 10.641 3.329 1.00 88.06 207 HIS A N 1
ATOM 1611 C CA . HIS A 1 207 ? -9.863 10.478 4.768 1.00 88.06 207 HIS A CA 1
ATOM 1612 C C . HIS A 1 207 ? -10.658 9.219 5.088 1.00 88.06 207 HIS A C 1
ATOM 1614 O O . HIS A 1 207 ? -11.607 9.227 5.882 1.00 88.06 207 HIS A O 1
ATOM 1620 N N . SER A 1 208 ? -10.302 8.155 4.383 1.00 95.81 208 SER A N 1
ATOM 1621 C CA . SER A 1 208 ? -10.800 6.813 4.592 1.00 95.81 208 SER A CA 1
ATOM 1622 C C . SER A 1 208 ? -9.587 5.915 4.475 1.00 95.81 208 SER A C 1
ATOM 1624 O O . SER A 1 208 ? -9.145 5.640 3.365 1.00 95.81 208 SER A O 1
ATOM 1626 N N . ALA A 1 209 ? -9.068 5.451 5.610 1.00 96.94 209 ALA A N 1
ATOM 1627 C CA . ALA A 1 209 ? -7.787 4.757 5.641 1.00 96.94 209 ALA A CA 1
ATOM 1628 C C . ALA A 1 209 ? -7.727 3.575 4.654 1.00 96.94 209 ALA A C 1
ATOM 1630 O O . ALA A 1 209 ? -6.717 3.364 3.995 1.00 96.94 209 ALA A O 1
ATOM 1631 N N . GLY A 1 210 ? -8.825 2.822 4.477 1.00 97.88 210 GLY A N 1
ATOM 1632 C CA . GLY A 1 210 ? -8.906 1.768 3.456 1.00 97.88 210 GLY A CA 1
ATOM 1633 C C . GLY A 1 210 ? -8.699 2.283 2.027 1.00 97.88 210 GLY A C 1
ATOM 1634 O O . GLY A 1 210 ? -7.963 1.673 1.256 1.00 97.88 210 GLY A O 1
ATOM 1635 N N . ASN A 1 211 ? -9.300 3.423 1.678 1.00 97.81 211 ASN A N 1
ATOM 1636 C CA . ASN A 1 211 ? -9.081 4.055 0.377 1.00 97.81 211 ASN A CA 1
ATOM 1637 C C . ASN A 1 211 ? -7.634 4.544 0.250 1.00 97.81 211 ASN A C 1
ATOM 1639 O O . ASN A 1 211 ? -6.984 4.267 -0.754 1.00 97.81 211 ASN A O 1
ATOM 1643 N N . ASP A 1 212 ? -7.122 5.220 1.278 1.00 97.75 212 ASP A N 1
ATOM 1644 C CA . ASP A 1 212 ? -5.774 5.787 1.289 1.00 97.75 212 ASP A CA 1
ATOM 1645 C C . ASP A 1 212 ? -4.696 4.682 1.183 1.00 97.75 212 ASP A C 1
ATOM 1647 O O . ASP A 1 212 ? -3.740 4.824 0.416 1.00 97.75 212 ASP A O 1
ATOM 1651 N N . ALA A 1 213 ? -4.896 3.519 1.819 1.00 98.25 213 ALA A N 1
ATOM 1652 C CA . ALA A 1 213 ? -4.049 2.332 1.656 1.00 98.25 213 ALA A CA 1
ATOM 1653 C C . ALA A 1 213 ? -4.110 1.745 0.229 1.00 98.25 213 ALA A C 1
ATOM 1655 O O . ALA A 1 213 ? -3.083 1.354 -0.333 1.00 98.25 213 ALA A O 1
ATOM 1656 N N . ASN A 1 214 ? -5.294 1.696 -0.395 1.00 98.12 214 ASN A N 1
ATOM 1657 C CA . ASN A 1 214 ? -5.430 1.242 -1.785 1.00 98.12 214 ASN A CA 1
ATOM 1658 C C . ASN A 1 214 ? -4.704 2.183 -2.751 1.00 98.12 214 ASN A C 1
ATOM 1660 O O . ASN A 1 214 ? -3.863 1.741 -3.538 1.00 98.12 214 ASN A O 1
ATOM 1664 N N . PHE A 1 215 ? -4.971 3.484 -2.645 1.00 98.38 215 PHE A N 1
ATOM 1665 C CA . PHE A 1 215 ? -4.332 4.483 -3.490 1.00 98.38 215 PHE A CA 1
ATOM 1666 C C . PHE A 1 215 ? -2.827 4.567 -3.256 1.00 98.38 215 PHE A C 1
ATOM 1668 O O . PHE A 1 215 ? -2.081 4.800 -4.201 1.00 98.38 215 PHE A O 1
ATOM 1675 N N . THR A 1 216 ? -2.354 4.294 -2.043 1.00 98.44 216 THR A N 1
ATOM 1676 C CA . THR A 1 216 ? -0.920 4.166 -1.771 1.00 98.44 216 THR A CA 1
ATOM 1677 C C . THR A 1 216 ? -0.292 3.012 -2.557 1.00 98.44 216 THR A C 1
ATOM 1679 O O . THR A 1 216 ? 0.763 3.202 -3.164 1.00 98.44 216 THR A O 1
ATOM 1682 N N . LEU A 1 217 ? -0.932 1.835 -2.625 1.00 98.06 217 LEU A N 1
ATOM 1683 C CA . LEU A 1 217 ? -0.448 0.751 -3.493 1.00 98.06 217 LEU A CA 1
ATOM 1684 C C . LEU A 1 217 ? -0.511 1.127 -4.973 1.00 98.06 217 LEU A C 1
ATOM 1686 O O . LEU A 1 217 ? 0.456 0.890 -5.689 1.00 98.06 217 LEU A O 1
ATOM 1690 N N . ARG A 1 218 ? -1.599 1.745 -5.440 1.00 98.25 218 ARG A N 1
ATOM 1691 C CA . ARG A 1 218 ? -1.700 2.195 -6.839 1.00 98.25 218 ARG A CA 1
ATOM 1692 C C . ARG A 1 218 ? -0.603 3.196 -7.196 1.00 98.25 218 ARG A C 1
ATOM 1694 O O . ARG A 1 218 ? 0.031 3.048 -8.235 1.00 98.25 218 ARG A O 1
ATOM 1701 N N . ALA A 1 219 ? -0.324 4.153 -6.312 1.00 98.38 219 ALA A N 1
ATOM 1702 C CA . ALA A 1 219 ? 0.781 5.090 -6.471 1.00 98.38 219 ALA A CA 1
ATOM 1703 C C . ALA A 1 219 ? 2.127 4.358 -6.546 1.00 98.38 219 ALA A C 1
ATOM 1705 O O . ALA A 1 219 ? 2.923 4.663 -7.425 1.00 98.38 219 ALA A O 1
ATOM 1706 N N . LEU A 1 220 ? 2.374 3.363 -5.683 1.00 98.19 220 LEU A N 1
ATOM 1707 C CA . LEU A 1 220 ? 3.593 2.550 -5.748 1.00 98.19 220 LEU A CA 1
ATOM 1708 C C . LEU A 1 220 ? 3.745 1.846 -7.106 1.00 98.19 220 LEU A C 1
ATOM 1710 O O . LEU A 1 220 ? 4.826 1.869 -7.688 1.00 98.19 220 LEU A O 1
ATOM 1714 N N . LEU A 1 221 ? 2.669 1.234 -7.606 1.00 97.88 221 LEU A N 1
ATOM 1715 C CA . LEU A 1 221 ? 2.665 0.528 -8.889 1.00 97.88 221 LEU A CA 1
ATOM 1716 C C . LEU A 1 221 ? 2.948 1.479 -10.056 1.00 97.88 221 LEU A C 1
ATOM 1718 O O . LEU A 1 221 ? 3.754 1.162 -10.921 1.00 97.88 221 LEU A O 1
ATOM 1722 N N . LEU A 1 222 ? 2.332 2.661 -10.063 1.00 98.12 222 LEU A N 1
ATOM 1723 C CA . LEU A 1 222 ? 2.555 3.654 -11.114 1.00 98.12 222 LEU A CA 1
ATOM 1724 C C . LEU A 1 222 ? 3.934 4.310 -11.016 1.00 98.12 222 LEU A C 1
ATOM 1726 O O . LEU A 1 222 ? 4.542 4.579 -12.043 1.00 98.12 222 LEU A O 1
ATOM 1730 N N . LEU A 1 223 ? 4.475 4.490 -9.809 1.00 97.12 223 LEU A N 1
ATOM 1731 C CA . LEU A 1 223 ? 5.876 4.873 -9.633 1.00 97.12 223 LEU A CA 1
ATOM 1732 C C . LEU A 1 223 ? 6.816 3.810 -10.205 1.00 97.12 223 LEU A C 1
ATOM 1734 O O . LEU A 1 223 ? 7.808 4.174 -10.823 1.00 97.12 223 LEU A O 1
ATOM 1738 N N . ALA A 1 224 ? 6.497 2.520 -10.045 1.00 95.50 224 ALA A N 1
ATOM 1739 C CA . ALA A 1 224 ? 7.259 1.455 -10.691 1.00 95.50 224 ALA A CA 1
ATOM 1740 C C . ALA A 1 224 ? 7.245 1.621 -12.211 1.00 95.50 224 ALA A C 1
ATOM 1742 O O . ALA A 1 224 ? 8.295 1.539 -12.822 1.00 95.50 224 ALA A O 1
ATOM 1743 N N . VAL A 1 225 ? 6.082 1.896 -12.808 1.00 96.00 225 VAL A N 1
ATOM 1744 C CA . VAL A 1 225 ? 5.961 2.135 -14.256 1.00 96.00 225 VAL A CA 1
ATOM 1745 C C . VAL A 1 225 ? 6.813 3.325 -14.693 1.00 96.00 225 VAL A C 1
ATOM 1747 O O . VAL A 1 225 ? 7.587 3.192 -15.635 1.00 96.00 225 VAL A O 1
ATOM 1750 N N . GLU A 1 226 ? 6.737 4.448 -13.976 1.00 95.31 226 GLU A N 1
ATOM 1751 C CA . GLU A 1 226 ? 7.527 5.640 -14.307 1.00 95.31 226 GLU A CA 1
ATOM 1752 C C . GLU A 1 226 ? 9.039 5.432 -14.178 1.00 95.31 226 GLU A C 1
ATOM 1754 O O . GLU A 1 226 ? 9.809 6.041 -14.915 1.00 95.31 226 GLU A O 1
ATOM 1759 N N . ASP A 1 227 ? 9.486 4.546 -13.289 1.00 92.44 227 ASP A N 1
ATOM 1760 C CA . ASP A 1 227 ? 10.905 4.199 -13.152 1.00 92.44 227 ASP A CA 1
ATOM 1761 C C . ASP A 1 227 ? 11.470 3.493 -14.404 1.00 92.44 227 ASP A C 1
ATOM 1763 O O . ASP A 1 227 ? 12.678 3.526 -14.644 1.00 92.44 227 ASP A O 1
ATOM 1767 N N . TYR A 1 228 ? 10.602 2.891 -15.229 1.00 91.31 228 TYR A N 1
ATOM 1768 C CA . TYR A 1 228 ? 10.963 2.293 -16.522 1.00 91.31 228 TYR A CA 1
ATOM 1769 C C . TYR A 1 228 ? 10.688 3.206 -17.719 1.00 91.31 228 TYR A C 1
ATOM 1771 O O . TYR A 1 228 ? 11.026 2.821 -18.842 1.00 91.31 228 TYR A O 1
ATOM 1779 N N . SER A 1 229 ? 10.145 4.412 -17.522 1.00 86.12 229 SER A N 1
ATOM 1780 C CA . SER A 1 229 ? 9.946 5.376 -18.608 1.00 86.12 229 SER A CA 1
ATOM 1781 C C . SER A 1 229 ? 11.285 5.634 -19.321 1.00 86.12 229 SER A C 1
ATOM 1783 O O . SER A 1 229 ? 12.265 6.074 -18.718 1.00 86.12 229 SER A O 1
ATOM 1785 N N . GLY A 1 230 ? 11.357 5.298 -20.613 1.00 82.12 230 GLY A N 1
ATOM 1786 C CA . GLY A 1 230 ? 12.581 5.397 -21.428 1.00 82.12 230 GLY A CA 1
ATOM 1787 C C . GLY A 1 230 ? 13.504 4.167 -21.420 1.00 82.12 230 GLY A C 1
ATOM 1788 O O . GLY A 1 230 ? 14.484 4.155 -22.160 1.00 82.12 230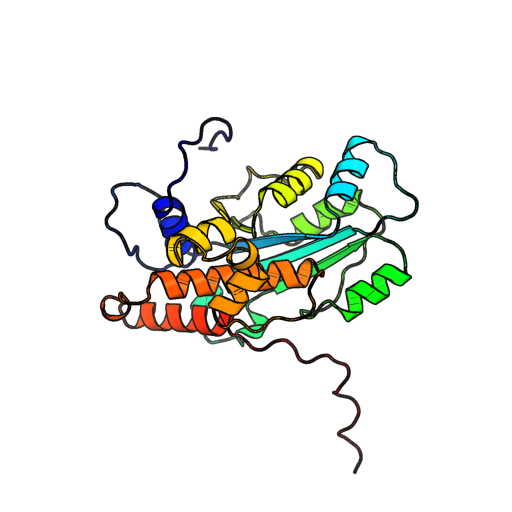 GLY A O 1
ATOM 1789 N N . HIS A 1 231 ? 13.183 3.124 -20.650 1.00 83.50 231 HIS A N 1
ATOM 1790 C CA . HIS A 1 231 ? 13.899 1.839 -20.623 1.00 83.50 231 HIS A CA 1
ATOM 1791 C C . HIS A 1 231 ? 13.042 0.673 -21.146 1.00 83.50 231 HIS A C 1
ATOM 1793 O O . HIS A 1 231 ? 13.472 -0.473 -21.120 1.00 83.50 231 HIS A O 1
ATOM 1799 N N . GLU A 1 232 ? 11.831 0.937 -21.641 1.00 81.25 232 GLU A N 1
ATOM 1800 C CA . GLU A 1 232 ? 10.888 -0.099 -22.083 1.00 81.25 232 GLU A CA 1
ATOM 1801 C C . GLU A 1 232 ? 11.425 -0.955 -23.240 1.00 81.25 232 GLU A C 1
ATOM 1803 O O . GLU A 1 232 ? 11.131 -2.146 -23.320 1.00 81.25 232 GLU A O 1
ATOM 1808 N N . GLU A 1 233 ? 12.232 -0.380 -24.135 1.00 82.69 233 GLU A N 1
ATOM 1809 C CA . GLU A 1 233 ? 12.770 -1.093 -25.300 1.00 82.69 233 GLU A CA 1
ATOM 1810 C C . GLU A 1 233 ? 13.738 -2.221 -24.922 1.00 82.69 233 GLU A C 1
ATOM 1812 O O . GLU A 1 233 ? 13.841 -3.196 -25.667 1.00 82.69 233 GLU A O 1
ATOM 1817 N N . SER A 1 234 ? 14.400 -2.123 -23.762 1.00 84.50 234 SER A N 1
ATOM 1818 C CA . SER A 1 234 ? 15.330 -3.148 -23.272 1.00 84.50 234 SER A CA 1
ATOM 1819 C C . SER A 1 234 ? 14.629 -4.336 -22.607 1.00 84.50 234 SER A C 1
ATOM 1821 O O . SER A 1 234 ? 15.269 -5.353 -22.337 1.00 84.50 234 SER A O 1
ATOM 1823 N N . LEU A 1 235 ? 13.320 -4.230 -22.360 1.00 89.06 235 LEU A N 1
ATOM 1824 C CA . LEU A 1 235 ? 12.515 -5.295 -21.777 1.00 89.06 235 LEU A CA 1
ATOM 1825 C C . LEU A 1 235 ? 12.114 -6.324 -22.842 1.00 89.06 235 LEU A C 1
ATOM 1827 O O . LEU A 1 235 ? 11.711 -5.974 -23.957 1.00 89.06 235 LEU A O 1
ATOM 1831 N N . ASP A 1 236 ? 12.156 -7.606 -22.475 1.00 91.50 236 ASP A N 1
ATOM 1832 C CA . ASP A 1 236 ? 11.518 -8.655 -23.270 1.00 91.50 236 ASP A CA 1
ATOM 1833 C C . ASP A 1 236 ? 9.981 -8.522 -23.253 1.00 91.50 236 ASP A C 1
ATOM 1835 O O . ASP A 1 236 ? 9.396 -7.800 -22.438 1.00 91.50 236 ASP A O 1
ATOM 1839 N N . ASP A 1 237 ? 9.306 -9.225 -24.164 1.00 91.62 237 ASP A N 1
ATOM 1840 C CA . ASP A 1 237 ? 7.849 -9.141 -24.320 1.00 91.62 237 ASP A CA 1
ATOM 1841 C C . ASP A 1 237 ? 7.081 -9.563 -23.055 1.00 91.62 237 ASP A C 1
ATOM 1843 O O . ASP A 1 237 ? 6.003 -9.033 -22.766 1.00 91.62 237 ASP A O 1
ATOM 1847 N N . GLY A 1 238 ? 7.633 -10.497 -22.274 1.00 90.62 238 GLY A N 1
ATOM 1848 C CA . GLY A 1 238 ? 7.046 -10.935 -21.011 1.00 90.62 238 GLY A CA 1
ATOM 1849 C C . GLY A 1 238 ? 7.086 -9.829 -19.959 1.00 90.62 238 GLY A C 1
ATOM 1850 O O . GLY A 1 238 ? 6.081 -9.573 -19.288 1.00 90.62 238 GLY A O 1
ATOM 1851 N N . MET A 1 239 ? 8.217 -9.133 -19.851 1.00 91.12 239 MET A N 1
ATOM 1852 C CA . MET A 1 239 ? 8.400 -8.008 -18.933 1.00 91.12 239 MET A CA 1
ATOM 1853 C C . MET A 1 239 ? 7.587 -6.784 -19.350 1.00 91.12 239 MET A C 1
ATOM 1855 O O . MET A 1 239 ? 6.957 -6.166 -18.492 1.00 91.12 239 MET A O 1
ATOM 1859 N N . LYS A 1 240 ? 7.500 -6.485 -20.652 1.00 92.38 240 LYS A N 1
ATOM 1860 C CA . LYS A 1 240 ? 6.605 -5.436 -21.174 1.00 92.38 240 LYS A CA 1
ATOM 1861 C C . LYS A 1 240 ? 5.154 -5.709 -20.797 1.00 92.38 240 LYS A C 1
ATOM 1863 O O . LYS A 1 240 ? 4.486 -4.851 -20.228 1.00 92.38 240 LYS A O 1
ATOM 1868 N N . LYS A 1 241 ? 4.678 -6.938 -21.026 1.00 92.19 241 LYS A N 1
ATOM 1869 C CA . LYS A 1 241 ? 3.319 -7.343 -20.643 1.00 92.19 241 LYS A CA 1
ATOM 1870 C C . LYS A 1 241 ? 3.087 -7.222 -19.135 1.00 92.19 241 LYS A C 1
ATOM 1872 O O . LYS A 1 241 ? 2.021 -6.785 -18.707 1.00 92.19 241 LYS A O 1
ATOM 1877 N N . ARG A 1 242 ? 4.077 -7.596 -18.323 1.00 92.44 242 ARG A N 1
ATOM 1878 C CA . ARG A 1 242 ? 4.009 -7.462 -16.863 1.00 92.44 242 ARG A CA 1
ATOM 1879 C C . ARG A 1 242 ? 3.917 -5.997 -16.428 1.00 92.44 242 ARG A C 1
ATOM 1881 O O . ARG A 1 242 ? 3.092 -5.685 -15.571 1.00 92.44 242 ARG A O 1
ATOM 1888 N N . LEU A 1 243 ? 4.710 -5.110 -17.028 1.00 93.50 243 LEU A N 1
ATOM 1889 C CA . LEU A 1 243 ? 4.672 -3.670 -16.765 1.00 93.50 243 LEU A CA 1
ATOM 1890 C C . LEU A 1 243 ? 3.320 -3.057 -17.159 1.00 93.50 243 LEU A C 1
ATOM 1892 O O . LEU A 1 243 ? 2.746 -2.287 -16.391 1.00 93.50 243 LEU A O 1
ATOM 1896 N N . GLU A 1 244 ? 2.756 -3.474 -18.293 1.00 93.06 244 GLU A N 1
ATOM 1897 C CA . GLU A 1 244 ? 1.413 -3.063 -18.717 1.00 93.06 244 GLU A CA 1
ATOM 1898 C C . GLU A 1 244 ? 0.321 -3.545 -17.751 1.00 93.06 244 GLU A C 1
ATOM 1900 O O . GLU A 1 244 ? -0.574 -2.774 -17.405 1.00 93.06 244 GLU A O 1
ATOM 1905 N N . ASN A 1 245 ? 0.416 -4.770 -17.220 1.00 93.62 245 ASN A N 1
ATOM 1906 C CA . ASN A 1 245 ? -0.506 -5.243 -16.179 1.00 93.62 245 ASN A CA 1
ATOM 1907 C C . ASN A 1 245 ? -0.408 -4.394 -14.899 1.00 93.62 245 ASN A C 1
ATOM 1909 O O . ASN A 1 245 ? -1.429 -4.052 -14.301 1.00 93.62 245 ASN A O 1
ATOM 1913 N N . ILE A 1 246 ? 0.810 -4.026 -14.486 1.00 95.12 246 ILE A N 1
ATOM 1914 C CA . ILE A 1 246 ? 1.056 -3.149 -13.327 1.00 95.12 246 ILE A CA 1
ATOM 1915 C C . ILE A 1 246 ? 0.432 -1.766 -13.561 1.00 95.12 246 ILE A C 1
ATOM 1917 O O . ILE A 1 246 ? -0.270 -1.245 -12.689 1.00 95.12 246 ILE A O 1
ATOM 1921 N N . LYS A 1 247 ? 0.630 -1.193 -14.752 1.00 95.56 247 LYS A N 1
ATOM 1922 C CA . LYS A 1 247 ? 0.049 0.091 -15.164 1.00 95.56 247 LYS A CA 1
ATOM 1923 C C . LYS A 1 247 ? -1.477 0.047 -15.182 1.00 95.56 247 LYS A C 1
ATOM 1925 O O . LYS A 1 247 ? -2.123 0.930 -14.615 1.00 95.56 247 LYS A O 1
ATOM 1930 N N . ALA A 1 248 ? -2.052 -0.999 -15.775 1.00 94.50 248 ALA A N 1
ATOM 1931 C CA . ALA A 1 248 ? -3.494 -1.223 -15.820 1.00 94.50 248 ALA A CA 1
ATOM 1932 C C . ALA A 1 248 ? -4.092 -1.368 -14.414 1.00 94.50 248 ALA A C 1
ATOM 1934 O O . ALA A 1 248 ? -5.171 -0.842 -14.146 1.00 94.50 248 ALA A O 1
ATOM 1935 N N . LEU A 1 249 ? -3.378 -2.023 -13.495 1.00 95.00 249 LEU A N 1
ATOM 1936 C CA . LEU A 1 249 ? -3.788 -2.144 -12.099 1.00 95.00 249 LEU A CA 1
ATOM 1937 C C . LEU A 1 249 ? -3.790 -0.793 -11.379 1.00 95.00 249 LEU A C 1
ATOM 1939 O O . LEU A 1 249 ? -4.792 -0.428 -10.753 1.00 95.00 249 LEU A O 1
ATOM 1943 N N . GLY A 1 250 ? -2.706 -0.027 -11.517 1.00 95.94 250 GLY A N 1
ATOM 1944 C CA . GLY A 1 250 ? -2.589 1.316 -10.949 1.00 95.94 250 GLY A CA 1
ATOM 1945 C C . GLY A 1 250 ? -3.670 2.280 -11.453 1.00 95.94 250 GLY A C 1
ATOM 1946 O O . GLY A 1 250 ? -4.219 3.045 -10.661 1.00 95.94 250 GLY A O 1
ATOM 1947 N N . ARG A 1 251 ? -4.038 2.187 -12.739 1.00 95.75 251 ARG A N 1
ATOM 1948 C CA . ARG A 1 251 ? -5.069 3.020 -13.397 1.00 95.75 251 ARG A CA 1
ATOM 1949 C C . ARG A 1 251 ? -6.459 2.385 -13.469 1.00 95.75 251 ARG A C 1
ATOM 1951 O O . ARG A 1 251 ? -7.328 2.886 -14.177 1.00 95.75 251 ARG A O 1
ATOM 1958 N N . SER A 1 252 ? -6.684 1.280 -12.767 1.00 93.44 252 SER A N 1
ATOM 1959 C CA . SER A 1 252 ? -7.970 0.583 -12.816 1.00 93.44 252 SER A CA 1
ATOM 1960 C C . SER A 1 252 ? -9.118 1.498 -12.373 1.00 93.44 252 SER A C 1
ATOM 1962 O O . SER A 1 252 ? -8.952 2.348 -11.498 1.00 93.44 252 SER A O 1
ATOM 1964 N N . GLN A 1 253 ? -10.301 1.342 -12.964 1.00 92.44 253 GLN A N 1
ATOM 1965 C CA . GLN A 1 253 ? -11.452 2.170 -12.591 1.00 92.44 253 GLN A CA 1
ATOM 1966 C C . GLN A 1 253 ? -11.838 1.959 -11.120 1.00 92.44 253 GLN A C 1
ATOM 1968 O O . GLN A 1 253 ? -11.632 0.879 -10.555 1.00 92.44 253 GLN A O 1
ATOM 1973 N N . LEU A 1 254 ? -12.391 2.999 -10.496 1.00 92.56 254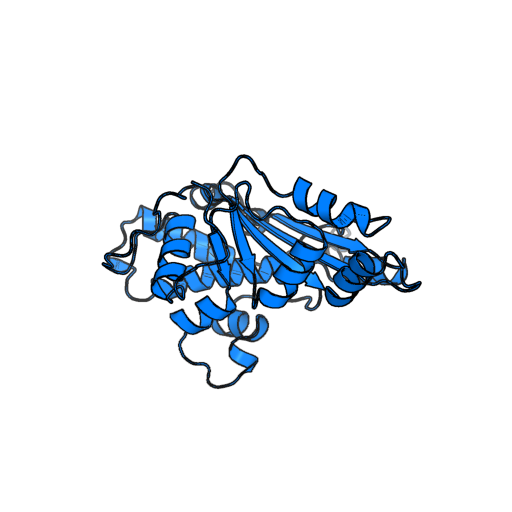 LEU A N 1
ATOM 1974 C CA . LEU A 1 254 ? -12.950 2.884 -9.153 1.00 92.56 254 LEU A CA 1
ATOM 1975 C C . LEU A 1 254 ? -14.202 1.993 -9.178 1.00 92.56 254 LEU A C 1
ATOM 1977 O O . LEU A 1 254 ? -14.923 1.994 -10.179 1.00 92.56 254 LEU A O 1
ATOM 1981 N N . PRO A 1 255 ? -14.489 1.247 -8.096 1.00 89.12 255 PRO A N 1
ATOM 1982 C CA . PRO A 1 255 ? -15.745 0.520 -7.979 1.00 89.12 255 PRO A CA 1
ATOM 1983 C C . PRO A 1 255 ? -16.935 1.472 -8.110 1.00 89.12 255 PRO A C 1
ATOM 1985 O O . PRO A 1 255 ? -16.943 2.551 -7.516 1.00 89.12 255 PRO A O 1
ATOM 1988 N N . ILE A 1 256 ? -17.950 1.061 -8.867 1.00 77.62 256 ILE A N 1
ATOM 1989 C CA . ILE A 1 256 ? -19.189 1.828 -8.995 1.00 77.62 256 ILE A CA 1
ATOM 1990 C C . ILE A 1 256 ? -19.907 1.786 -7.636 1.00 77.62 256 ILE A C 1
ATOM 1992 O O . ILE A 1 256 ? -20.104 0.693 -7.091 1.00 77.62 256 ILE A O 1
ATOM 1996 N N . PRO A 1 257 ? -20.304 2.935 -7.060 1.00 64.62 257 PRO A N 1
ATOM 1997 C CA . PRO A 1 257 ? -21.101 2.951 -5.843 1.00 64.62 257 PRO A CA 1
ATOM 1998 C C . PRO A 1 257 ? -22.375 2.122 -6.033 1.00 64.62 257 PRO A C 1
ATOM 2000 O O . PRO A 1 257 ? -23.123 2.319 -6.985 1.00 64.62 257 PRO A O 1
ATOM 2003 N N . VAL A 1 258 ? -22.671 1.227 -5.089 1.00 55.91 258 VAL A N 1
ATOM 2004 C CA . VAL A 1 258 ? -23.839 0.316 -5.139 1.00 55.91 258 VAL A CA 1
ATOM 2005 C C . VAL A 1 258 ? -25.190 1.070 -5.153 1.00 55.91 258 VAL A C 1
ATOM 2007 O O . VAL A 1 258 ? -26.243 0.460 -5.294 1.00 55.91 258 VAL A O 1
ATOM 2010 N N . ALA A 1 259 ? -25.186 2.400 -5.030 1.00 50.47 259 ALA A N 1
ATOM 2011 C CA . ALA A 1 259 ? -26.384 3.233 -4.984 1.00 50.47 259 ALA A CA 1
ATOM 2012 C C . ALA A 1 259 ? -27.123 3.402 -6.331 1.00 50.47 259 ALA A C 1
ATOM 2014 O O . ALA A 1 259 ? -28.261 3.850 -6.292 1.00 50.47 259 ALA A O 1
ATOM 2015 N N . ASP A 1 260 ? -26.542 3.007 -7.473 1.00 42.59 260 ASP A N 1
ATOM 2016 C CA . ASP A 1 260 ? -27.132 3.240 -8.812 1.00 42.59 260 ASP A CA 1
ATOM 2017 C C . ASP A 1 260 ? -27.639 1.975 -9.540 1.00 42.59 260 ASP A C 1
ATOM 2019 O O . ASP A 1 260 ? -28.020 2.037 -10.705 1.00 42.59 260 ASP A O 1
ATOM 2023 N N . VAL A 1 261 ? -27.690 0.810 -8.883 1.00 46.75 261 VAL A N 1
ATOM 2024 C CA . VAL A 1 261 ? -28.122 -0.454 -9.533 1.00 46.75 261 VAL A CA 1
ATOM 2025 C C . VAL A 1 261 ? -29.628 -0.740 -9.352 1.00 46.75 261 VAL A C 1
ATOM 2027 O O . VAL A 1 261 ? -30.111 -1.793 -9.749 1.00 46.75 261 VAL A O 1
ATOM 2030 N N . CYS A 1 262 ? -30.408 0.185 -8.778 1.00 43.47 262 CYS A N 1
ATOM 2031 C CA . CYS A 1 262 ? -31.824 -0.064 -8.461 1.00 43.47 262 CYS A CA 1
ATOM 2032 C C . CYS A 1 262 ? -32.877 0.506 -9.432 1.00 43.47 262 CYS A C 1
ATOM 2034 O O . CYS A 1 262 ? -34.047 0.268 -9.168 1.00 43.47 262 CYS A O 1
ATOM 2036 N N . ASP A 1 263 ? -32.536 1.175 -10.543 1.00 41.53 263 ASP A N 1
ATOM 2037 C CA . ASP A 1 263 ? -33.556 1.859 -11.377 1.00 41.53 263 ASP A CA 1
ATOM 2038 C C . ASP A 1 263 ? -33.517 1.554 -12.894 1.00 41.53 263 ASP A C 1
ATOM 2040 O O . ASP A 1 263 ? -33.978 2.363 -13.698 1.00 41.53 263 ASP A O 1
ATOM 2044 N N . THR A 1 264 ? -33.019 0.392 -13.337 1.00 42.41 264 THR A N 1
ATOM 2045 C CA . THR A 1 264 ? -33.052 0.036 -14.780 1.00 42.41 264 THR A CA 1
ATOM 2046 C C . THR A 1 264 ? -33.766 -1.261 -15.155 1.00 42.41 264 THR A C 1
ATOM 2048 O O . THR A 1 264 ? -33.780 -1.615 -16.330 1.00 42.41 264 THR A O 1
ATOM 2051 N N . GLU A 1 265 ? -34.476 -1.911 -14.232 1.00 39.59 265 GLU A N 1
ATOM 2052 C CA . GLU A 1 265 ? -35.416 -2.986 -14.581 1.00 39.59 265 GLU A CA 1
ATOM 2053 C C . GLU A 1 265 ? -36.836 -2.633 -14.141 1.00 39.59 265 GLU A C 1
ATOM 2055 O O . GLU A 1 265 ? -37.332 -3.171 -13.162 1.00 39.59 265 GLU A O 1
ATOM 2060 N N . LEU A 1 266 ? -37.472 -1.701 -14.855 1.00 45.25 266 LEU A N 1
ATOM 2061 C CA . LEU A 1 266 ? -38.929 -1.575 -15.000 1.00 45.25 266 LEU A CA 1
ATOM 2062 C C . LEU A 1 266 ? -39.211 -0.534 -16.099 1.00 45.25 266 LEU A C 1
ATOM 2064 O O . LEU A 1 266 ? -39.345 0.655 -15.816 1.00 45.25 266 LEU A O 1
ATOM 2068 N N . ASN A 1 267 ? -39.246 -0.990 -17.355 1.00 36.97 267 ASN A N 1
ATOM 2069 C CA . ASN A 1 267 ? -40.104 -0.479 -18.435 1.00 36.97 267 ASN A CA 1
ATOM 2070 C C . ASN A 1 267 ? -40.083 -1.442 -19.623 1.00 36.97 267 ASN A C 1
ATOM 2072 O O . ASN A 1 267 ? -38.984 -1.673 -20.173 1.00 36.97 267 ASN A O 1
#

Foldseek 3Di:
DFDDPPDDDPQDLLLLLLVLCLLLVHDRPDDDPDPDPSPNPFAKEKEKFKFPLVQLLVCLVPVDDDLFDWIKMKIKIAGSVCLLDPPDQLLPRIDIAMEIEGDPVSLVVLQQLQQNDGYHYDPDSLCVLVVVVVVDDLVGQYEYFYAPCPSVVSSCVSSVHDCGRNDSYYHHLLSLCCSLVHDDPDPCCSGLVNLCVVLVADADRPSGNRRRRQSRQLSSLSSSLSNCVVVLVVDDPSSNSSNVSSPCSSRPDTHDPPVPPPPDPDD

InterPro domains:
  IPR012337 Ribonuclease H-like superfamily [SSF53098] (127-223)
  IPR036397 Ribonuclease H superfamily [G3DSA:3.30.420.10] (124-227)
  IPR040151 Gfd2/YDR514C-like [PTHR28083] (43-244)
  IPR048519 Gfd2/YDR514C-like, C-terminal domain [PF21762] (73-222)

Secondary structure (DSSP, 8-state):
-PPPTT------HHHHHHHHHHHHTPPPSS----------TTPEEEEEEEETHHHHHHHHHH-PPPTT--EEEEEEEEEGGGGT-TTS-HHHHSEEEEEEES-HHHHHHHHHH--SSPEEE-SSTHHHHHHHHHHS-TTS-EEEEESSTHHHHHHHHHHT--SSSSEEEEEEHHHHHHHHH-S-SSTTTTSHHHHHHHTT------S-HHHHHHHHHHHHHHHHHHHTTTTGGGS-HHHHHHHHHHHHHHTPPPPPPGGGSSSSS--

Organism: NCBI:txid602035